Protein AF-A0A5E3XG52-F1 (afdb_monomer)

Mean predicted aligned error: 14.76 Å

Structure (mmCIF, N/CA/C/O backbone):
data_AF-A0A5E3XG52-F1
#
_entry.id   AF-A0A5E3XG52-F1
#
loop_
_atom_site.group_PDB
_atom_site.id
_atom_site.type_symbol
_atom_site.label_atom_id
_atom_site.label_alt_id
_atom_site.label_comp_id
_atom_site.label_asym_id
_atom_site.label_entity_id
_atom_site.label_seq_id
_atom_site.pdbx_PDB_ins_code
_atom_site.Cartn_x
_atom_site.Cartn_y
_atom_site.Cartn_z
_atom_site.occupancy
_atom_site.B_iso_or_equiv
_atom_site.auth_seq_id
_atom_site.auth_comp_id
_atom_site.auth_asym_id
_atom_site.auth_atom_id
_atom_site.pdbx_PDB_model_num
ATOM 1 N N . MET A 1 1 ? 25.676 11.506 -18.317 1.00 39.97 1 MET A N 1
ATOM 2 C CA . MET A 1 1 ? 25.118 11.852 -16.988 1.00 39.97 1 MET A CA 1
ATOM 3 C C . MET A 1 1 ? 24.645 10.593 -16.255 1.00 39.97 1 MET A C 1
ATOM 5 O O . MET A 1 1 ? 23.481 10.502 -15.896 1.00 39.97 1 MET A O 1
ATOM 9 N N . HIS A 1 2 ? 25.522 9.600 -16.064 1.00 39.53 2 HIS A N 1
ATOM 10 C CA . HIS A 1 2 ? 25.150 8.319 -15.437 1.00 39.53 2 HIS A CA 1
ATOM 11 C C . HIS A 1 2 ? 26.213 7.795 -14.447 1.00 39.53 2 HIS A C 1
ATOM 13 O O . HIS A 1 2 ? 26.166 6.628 -14.071 1.00 39.53 2 HIS A O 1
ATOM 19 N N . GLU A 1 3 ? 27.153 8.644 -14.007 1.00 40.66 3 GLU A N 1
ATOM 20 C CA . GLU A 1 3 ? 28.299 8.235 -13.170 1.00 40.66 3 GLU A CA 1
ATOM 21 C C . GLU A 1 3 ? 28.245 8.702 -11.703 1.00 40.66 3 GLU A C 1
ATOM 23 O O . GLU A 1 3 ? 29.021 8.211 -10.887 1.00 40.66 3 GLU A O 1
ATOM 28 N N . ASP A 1 4 ? 27.284 9.538 -11.300 1.00 38.72 4 ASP A N 1
ATOM 29 C CA . ASP A 1 4 ? 27.293 10.116 -9.942 1.00 38.72 4 ASP A CA 1
ATOM 30 C C . ASP A 1 4 ? 26.558 9.294 -8.864 1.00 38.72 4 ASP A C 1
ATOM 32 O O . ASP A 1 4 ? 26.528 9.682 -7.700 1.00 38.72 4 ASP A O 1
ATOM 36 N N . CYS A 1 5 ? 26.025 8.108 -9.185 1.00 41.72 5 CYS A N 1
ATOM 37 C CA . CYS A 1 5 ? 25.335 7.261 -8.195 1.00 41.72 5 CYS A CA 1
ATOM 38 C C . CYS A 1 5 ? 26.260 6.258 -7.465 1.00 41.72 5 CYS A C 1
ATOM 40 O O . CYS A 1 5 ? 25.803 5.472 -6.634 1.00 41.72 5 CYS A O 1
ATOM 42 N N . ALA A 1 6 ? 27.568 6.255 -7.754 1.00 42.59 6 ALA A N 1
ATOM 43 C CA . ALA A 1 6 ? 28.505 5.261 -7.216 1.00 42.59 6 ALA A CA 1
ATOM 44 C C . ALA A 1 6 ? 29.237 5.685 -5.924 1.00 42.59 6 ALA A C 1
ATOM 46 O O . ALA A 1 6 ? 29.922 4.861 -5.317 1.00 42.59 6 ALA A O 1
ATOM 47 N N . ARG A 1 7 ? 29.104 6.936 -5.457 1.00 40.47 7 ARG A N 1
ATOM 48 C CA . ARG A 1 7 ? 29.959 7.491 -4.385 1.00 40.47 7 ARG A CA 1
ATOM 49 C C . ARG A 1 7 ? 29.229 7.760 -3.058 1.00 40.47 7 ARG A C 1
ATOM 51 O O . ARG A 1 7 ? 29.444 8.785 -2.427 1.00 40.47 7 ARG A O 1
ATOM 58 N N . ALA A 1 8 ? 28.407 6.810 -2.608 1.00 42.09 8 ALA A N 1
ATOM 59 C CA . ALA A 1 8 ? 27.857 6.796 -1.242 1.00 42.09 8 ALA A CA 1
ATOM 60 C C . ALA A 1 8 ? 27.787 5.382 -0.622 1.00 42.09 8 ALA A C 1
ATOM 62 O O . ALA A 1 8 ? 26.925 5.093 0.200 1.00 42.09 8 ALA A O 1
ATOM 63 N N . LYS A 1 9 ? 28.708 4.480 -0.992 1.00 41.69 9 LYS A N 1
ATOM 64 C CA . LYS A 1 9 ? 28.915 3.195 -0.297 1.00 41.69 9 LYS A CA 1
ATOM 65 C C . LYS A 1 9 ? 30.022 3.337 0.749 1.00 41.69 9 LYS A C 1
ATOM 67 O O . LYS A 1 9 ? 31.099 2.767 0.608 1.00 41.69 9 LYS A O 1
ATOM 72 N N . ALA A 1 10 ? 29.777 4.137 1.783 1.00 42.03 10 ALA A N 1
ATOM 73 C CA . ALA A 1 10 ? 30.617 4.136 2.975 1.00 42.03 10 ALA A CA 1
ATOM 74 C C . ALA A 1 10 ? 30.095 3.067 3.946 1.00 42.03 10 ALA A C 1
ATOM 76 O O . ALA A 1 10 ? 29.052 3.235 4.566 1.00 42.03 10 ALA A O 1
ATOM 77 N N . ASN A 1 11 ? 30.820 1.947 3.998 1.00 41.09 11 ASN A N 1
ATOM 78 C CA . ASN A 1 11 ? 30.951 1.006 5.113 1.00 41.09 11 ASN A CA 1
ATOM 79 C C . ASN A 1 11 ? 29.802 0.937 6.129 1.00 41.09 11 ASN A C 1
ATOM 81 O O . ASN A 1 11 ? 29.902 1.487 7.223 1.00 41.09 11 ASN A O 1
ATOM 85 N N . VAL A 1 12 ? 28.809 0.092 5.848 1.00 41.28 12 VAL A N 1
ATOM 86 C CA . VAL A 1 12 ? 28.157 -0.663 6.922 1.00 41.28 12 VAL A CA 1
ATOM 87 C C . VAL A 1 12 ? 28.086 -2.135 6.526 1.00 41.28 12 VAL A C 1
ATOM 89 O O . VAL A 1 12 ? 27.171 -2.596 5.849 1.00 41.28 12 VAL A O 1
ATOM 92 N N . HIS A 1 13 ? 29.121 -2.879 6.913 1.00 36.38 13 HIS A N 1
ATOM 93 C CA . HIS A 1 13 ? 29.136 -4.336 6.850 1.00 36.38 13 HIS A CA 1
ATOM 94 C C . HIS A 1 13 ? 28.222 -4.876 7.962 1.00 36.38 13 HIS A C 1
ATOM 96 O O . HIS A 1 13 ? 28.673 -5.144 9.072 1.00 36.38 13 HIS A O 1
ATOM 102 N N . TYR A 1 14 ? 26.928 -5.037 7.683 1.00 38.94 14 TYR A N 1
ATOM 103 C CA . TYR A 1 14 ? 26.057 -5.846 8.537 1.00 38.94 14 TYR A CA 1
ATOM 104 C C . TYR A 1 14 ? 26.284 -7.325 8.210 1.00 38.94 14 TYR A C 1
ATOM 106 O O . TYR A 1 14 ? 25.761 -7.858 7.231 1.00 38.94 14 TYR A O 1
ATOM 114 N N . THR A 1 15 ? 27.079 -8.013 9.027 1.00 38.94 15 THR A N 1
ATOM 115 C CA . THR A 1 15 ? 27.135 -9.479 9.062 1.00 38.94 15 THR A CA 1
ATOM 116 C C . THR A 1 15 ? 25.884 -10.013 9.763 1.00 38.94 15 THR A C 1
ATOM 118 O O . THR A 1 15 ? 25.907 -10.421 10.920 1.00 38.94 15 THR A O 1
ATOM 121 N N . LEU A 1 16 ? 24.751 -10.010 9.057 1.00 40.41 16 LEU A N 1
ATOM 122 C CA . LEU A 1 16 ? 23.519 -10.668 9.502 1.00 40.41 16 LEU A CA 1
ATOM 123 C C . LEU A 1 16 ? 23.641 -12.190 9.327 1.00 40.41 16 LEU A C 1
ATOM 125 O O . LEU A 1 16 ? 23.083 -12.781 8.409 1.00 40.41 16 LEU A O 1
ATOM 129 N N . SER A 1 17 ? 24.370 -12.835 10.238 1.00 39.38 17 SER A N 1
ATOM 130 C CA . SER A 1 17 ? 24.229 -14.267 10.525 1.00 39.38 17 SER A CA 1
ATOM 131 C C . SER A 1 17 ? 23.177 -14.439 11.625 1.00 39.38 17 SER A C 1
ATOM 133 O O . SER A 1 17 ? 23.499 -14.815 12.751 1.00 39.38 17 SER A O 1
ATOM 135 N N . SER A 1 18 ? 21.919 -14.098 11.329 1.00 38.00 18 SER A N 1
ATOM 136 C CA . SER A 1 18 ? 20.801 -14.311 12.255 1.00 38.00 18 SER A CA 1
ATOM 137 C C . SER A 1 18 ? 19.926 -15.473 11.765 1.00 38.00 18 SER A C 1
ATOM 139 O O . SER A 1 18 ? 19.389 -15.396 10.658 1.00 38.00 18 SER A O 1
ATOM 141 N N . PRO A 1 19 ? 19.723 -16.537 12.566 1.00 39.53 19 PRO A N 1
ATOM 142 C CA . PRO A 1 19 ? 18.918 -17.704 12.189 1.00 39.53 19 PRO A CA 1
ATOM 143 C C . PRO A 1 19 ? 17.408 -17.420 12.021 1.00 39.53 19 PRO A C 1
ATOM 145 O O . PRO A 1 19 ? 16.642 -18.335 11.733 1.00 39.53 19 PRO A O 1
ATOM 148 N N . ARG A 1 20 ? 16.954 -16.163 12.155 1.00 40.91 20 ARG A N 1
ATOM 149 C CA . ARG A 1 20 ? 15.542 -15.760 12.002 1.00 40.91 20 ARG A CA 1
ATOM 150 C C . ARG A 1 20 ? 15.100 -15.462 10.561 1.00 40.91 20 ARG A C 1
ATOM 152 O O . ARG A 1 20 ? 13.901 -15.454 10.302 1.00 40.91 20 ARG A O 1
ATOM 159 N N . ALA A 1 21 ? 16.019 -15.314 9.602 1.00 41.44 21 ALA A N 1
ATOM 160 C CA . ALA A 1 21 ? 15.667 -15.118 8.185 1.00 41.44 21 ALA A CA 1
ATOM 161 C C . ALA A 1 21 ? 15.006 -16.356 7.530 1.00 41.44 21 ALA A C 1
ATOM 163 O O . ALA A 1 21 ? 14.412 -16.257 6.459 1.00 41.44 21 ALA A O 1
ATOM 164 N N . ALA A 1 22 ? 15.061 -17.521 8.186 1.00 44.16 22 ALA A N 1
ATOM 165 C CA . ALA A 1 22 ? 14.442 -18.757 7.708 1.00 44.16 22 ALA A CA 1
ATOM 166 C C . ALA A 1 22 ? 12.908 -18.802 7.872 1.00 44.16 22 ALA A C 1
ATOM 168 O O . ALA A 1 22 ? 12.275 -19.724 7.360 1.00 44.16 22 ALA A O 1
ATOM 169 N N . PHE A 1 23 ? 12.291 -17.835 8.564 1.00 43.19 23 PHE A N 1
ATOM 170 C CA . PHE A 1 23 ? 10.835 -17.830 8.755 1.00 43.19 23 PHE A CA 1
ATOM 171 C C . PHE A 1 23 ? 10.055 -17.353 7.518 1.00 43.19 23 PHE A C 1
ATOM 173 O O . PHE A 1 23 ? 8.948 -17.831 7.283 1.00 43.19 23 PHE A O 1
ATOM 180 N N . PHE A 1 24 ? 10.634 -16.490 6.675 1.00 42.66 24 PHE A N 1
ATOM 181 C CA . PHE A 1 24 ? 9.937 -15.944 5.500 1.00 42.66 24 PHE A CA 1
ATOM 182 C C . PHE A 1 24 ? 10.124 -16.758 4.212 1.00 42.66 24 PHE A C 1
ATOM 184 O O . PHE A 1 24 ? 9.318 -16.643 3.291 1.00 42.66 24 PHE A O 1
ATOM 191 N N . THR A 1 25 ? 11.118 -17.649 4.137 1.00 42.69 25 THR A N 1
ATOM 192 C CA . THR A 1 25 ? 11.364 -18.466 2.932 1.00 42.69 25 THR A CA 1
ATOM 193 C C . THR A 1 25 ? 10.412 -19.658 2.777 1.00 42.69 25 THR A C 1
ATOM 195 O O . THR A 1 25 ? 10.509 -20.384 1.789 1.00 42.69 25 THR A O 1
ATOM 198 N N . ARG A 1 26 ? 9.463 -19.870 3.705 1.00 38.03 26 ARG A N 1
ATOM 199 C CA . ARG A 1 26 ? 8.539 -21.023 3.684 1.00 38.03 26 ARG A CA 1
ATOM 200 C C . ARG A 1 26 ? 7.064 -20.696 3.430 1.00 38.03 26 ARG A C 1
ATOM 202 O O . ARG A 1 26 ? 6.228 -21.587 3.554 1.00 38.03 26 ARG A O 1
ATOM 209 N N . LEU A 1 27 ? 6.740 -19.473 3.011 1.00 37.09 27 LEU A N 1
ATOM 210 C CA . LEU A 1 27 ? 5.422 -19.137 2.463 1.00 37.09 27 LEU A CA 1
ATOM 211 C C . LEU A 1 27 ? 5.481 -19.195 0.930 1.00 37.09 27 LEU A C 1
ATOM 213 O O . LEU A 1 27 ? 5.602 -18.184 0.240 1.00 37.09 27 LEU A O 1
ATOM 217 N N . ASN A 1 28 ? 5.413 -20.418 0.396 1.00 35.06 28 ASN A N 1
ATOM 218 C CA . ASN A 1 28 ? 5.139 -20.666 -1.019 1.00 35.06 28 ASN A CA 1
ATOM 219 C C . ASN A 1 28 ? 3.685 -20.279 -1.321 1.00 35.06 28 ASN A C 1
ATOM 221 O O . ASN A 1 28 ? 2.797 -21.128 -1.371 1.00 35.06 28 ASN A O 1
ATOM 225 N N . THR A 1 29 ? 3.434 -18.988 -1.508 1.00 36.47 29 THR A N 1
ATOM 226 C CA . THR A 1 29 ? 2.205 -18.498 -2.125 1.00 36.47 29 THR A CA 1
ATOM 227 C C . THR A 1 29 ? 2.365 -18.548 -3.641 1.00 36.47 29 THR A C 1
ATOM 229 O O . THR A 1 29 ? 3.231 -17.904 -4.232 1.00 36.47 29 THR A O 1
ATOM 232 N N . THR A 1 30 ? 1.535 -19.379 -4.268 1.00 33.88 30 THR A N 1
ATOM 233 C CA . THR A 1 30 ? 1.303 -19.426 -5.716 1.00 33.88 30 THR A CA 1
ATOM 234 C C . THR A 1 30 ? 1.099 -18.016 -6.285 1.00 33.88 30 THR A C 1
ATOM 236 O O . THR A 1 30 ? 0.415 -17.220 -5.635 1.00 33.88 30 THR A O 1
ATOM 239 N N . PRO A 1 31 ? 1.609 -17.693 -7.489 1.00 35.34 31 PRO A N 1
ATOM 240 C CA . PRO A 1 31 ? 1.404 -16.384 -8.101 1.00 35.34 31 PRO A CA 1
ATOM 241 C C . PRO A 1 31 ? -0.093 -16.148 -8.326 1.00 35.34 31 PRO A C 1
ATOM 243 O O . PRO A 1 31 ? -0.735 -16.789 -9.159 1.00 35.34 31 PRO A O 1
ATOM 246 N N . PHE A 1 32 ? -0.665 -15.244 -7.534 1.00 40.94 32 PHE 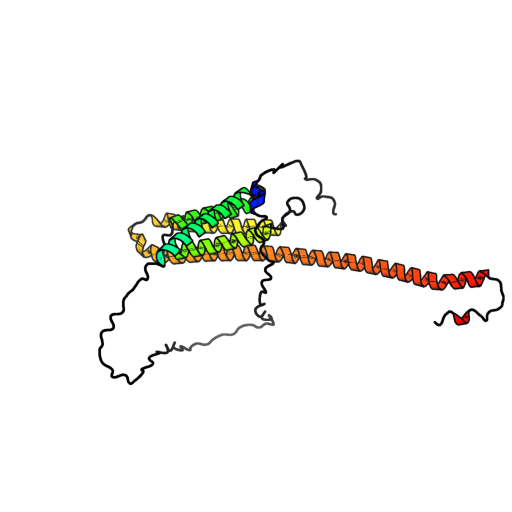A N 1
ATOM 247 C CA . PHE A 1 32 ? -2.082 -14.915 -7.578 1.00 40.94 32 PHE A CA 1
ATOM 248 C C . PHE A 1 32 ? -2.312 -13.863 -8.670 1.00 40.94 32 PHE A C 1
ATOM 250 O O . PHE A 1 32 ? -2.265 -12.659 -8.428 1.00 40.94 32 PHE A O 1
ATOM 257 N N . LEU A 1 33 ? -2.572 -14.317 -9.898 1.00 36.25 33 LEU A N 1
ATOM 258 C CA . LEU A 1 33 ? -3.139 -13.479 -10.955 1.00 36.25 33 LEU A CA 1
ATOM 259 C C . LEU A 1 33 ? -4.595 -13.147 -10.591 1.00 36.25 33 LEU A C 1
ATOM 261 O O . LEU A 1 33 ? -5.534 -13.797 -11.053 1.00 36.25 33 LEU A O 1
ATOM 265 N N . ARG A 1 34 ? -4.810 -12.129 -9.750 1.00 38.34 34 ARG A N 1
ATOM 266 C CA . ARG A 1 34 ? -6.137 -11.515 -9.617 1.00 38.34 34 ARG A CA 1
ATOM 267 C C . ARG A 1 34 ? -6.436 -10.788 -10.928 1.00 38.34 34 ARG A C 1
ATOM 269 O O . ARG A 1 34 ? -5.980 -9.668 -11.139 1.00 38.34 34 ARG A O 1
ATOM 276 N N . ARG A 1 35 ? -7.220 -11.424 -11.806 1.00 34.00 35 ARG A N 1
ATOM 277 C CA . ARG A 1 35 ? -7.978 -10.714 -12.845 1.00 34.00 35 ARG A CA 1
ATOM 278 C C . ARG A 1 35 ? -8.812 -9.644 -12.136 1.00 34.00 35 ARG A C 1
ATOM 280 O O . ARG A 1 35 ? -9.790 -9.969 -11.471 1.00 34.00 35 ARG A O 1
ATOM 287 N N . ARG A 1 36 ? -8.402 -8.377 -12.227 1.00 43.12 36 ARG A N 1
ATOM 288 C CA . ARG A 1 36 ? -9.346 -7.269 -12.079 1.00 43.12 36 ARG A CA 1
ATOM 289 C C . ARG A 1 36 ? -10.194 -7.288 -13.343 1.00 43.12 36 ARG A C 1
ATOM 291 O O . ARG A 1 36 ? -9.647 -7.112 -14.427 1.00 43.12 36 ARG A O 1
ATOM 298 N N . ASP A 1 37 ? -11.494 -7.517 -13.202 1.00 33.19 37 ASP A N 1
ATOM 299 C CA . ASP A 1 37 ? -12.448 -7.130 -14.235 1.00 33.19 37 ASP A CA 1
ATOM 300 C C . ASP A 1 37 ? -12.372 -5.601 -14.352 1.00 33.19 37 ASP A C 1
ATOM 302 O O . ASP A 1 37 ? -12.642 -4.904 -13.366 1.00 33.19 37 ASP A O 1
ATOM 306 N N . PRO A 1 38 ? -11.941 -5.044 -15.496 1.00 42.56 38 PRO A N 1
ATOM 307 C CA . PRO A 1 38 ? -12.022 -3.613 -15.701 1.00 42.56 38 PRO A CA 1
ATOM 308 C C . PRO A 1 38 ? -13.507 -3.252 -15.760 1.00 42.56 38 PRO A C 1
ATOM 310 O O . PRO A 1 38 ? -14.207 -3.575 -16.720 1.00 42.56 38 PRO A O 1
ATOM 313 N N . GLY A 1 39 ? -14.002 -2.604 -14.706 1.00 41.19 39 GLY A N 1
ATOM 314 C CA . GLY A 1 39 ? -15.291 -1.925 -14.755 1.00 41.19 39 GLY A CA 1
ATOM 315 C C . GLY A 1 39 ? -15.320 -0.945 -15.938 1.00 41.19 39 GLY A C 1
ATOM 316 O O . GLY A 1 39 ? -14.267 -0.439 -16.340 1.00 41.19 39 GLY A O 1
ATOM 317 N N . PRO A 1 40 ? -16.497 -0.695 -16.530 1.00 42.78 40 PRO A N 1
ATOM 318 C CA . PRO A 1 40 ? -16.607 0.073 -17.760 1.00 42.78 40 PRO A CA 1
ATOM 319 C C . PRO A 1 40 ? -16.091 1.498 -17.542 1.00 42.78 40 PRO A C 1
ATOM 321 O O . PRO A 1 40 ? -16.677 2.287 -16.802 1.00 42.78 40 PRO A O 1
ATOM 324 N N . PHE A 1 41 ? -14.983 1.822 -18.207 1.00 36.31 41 PHE A N 1
ATOM 325 C CA . PHE A 1 41 ? -14.525 3.191 -18.385 1.00 36.31 41 PHE A CA 1
ATOM 326 C C . PHE A 1 41 ? -15.543 3.924 -19.260 1.00 36.31 41 PHE A C 1
ATOM 328 O O . PHE A 1 41 ? -15.575 3.765 -20.480 1.00 36.31 41 PHE A O 1
ATOM 335 N N . SER A 1 42 ? -16.390 4.726 -18.623 1.00 41.69 42 SER A N 1
ATOM 336 C CA . SER A 1 42 ? -17.226 5.709 -19.298 1.00 41.69 42 SER A CA 1
ATOM 337 C C . SER A 1 42 ? -16.324 6.741 -19.969 1.00 41.69 42 SER A C 1
ATOM 339 O O . SER A 1 42 ? -15.618 7.506 -19.312 1.00 41.69 42 SER A O 1
ATOM 341 N N . SER A 1 43 ? -16.347 6.749 -21.295 1.00 41.84 43 SER A N 1
ATOM 342 C CA . SER A 1 43 ? -15.725 7.756 -22.143 1.00 41.84 43 SER A CA 1
ATOM 343 C C . SER A 1 43 ? -16.266 9.153 -21.818 1.00 41.84 43 SER A C 1
ATOM 345 O O . SER A 1 43 ? -17.435 9.446 -22.072 1.00 41.84 43 SER A O 1
ATOM 347 N N . LEU A 1 44 ? -15.404 10.023 -21.294 1.00 43.34 44 LEU A N 1
ATOM 348 C CA . LEU A 1 44 ? -15.631 11.463 -21.199 1.00 43.34 44 LEU A CA 1
ATOM 349 C C . LEU A 1 44 ? -15.592 12.075 -22.607 1.00 43.34 44 LEU A C 1
ATOM 351 O O . LEU A 1 44 ? -14.533 12.187 -23.223 1.00 43.34 44 LEU A O 1
ATOM 355 N N . ARG A 1 45 ? -16.763 12.476 -23.108 1.00 39.94 45 ARG A N 1
ATOM 356 C CA . ARG A 1 45 ? -16.931 13.337 -24.282 1.00 39.94 45 ARG A CA 1
ATOM 357 C C . ARG A 1 45 ? -17.931 14.448 -23.939 1.00 39.94 45 ARG A C 1
ATOM 359 O O . ARG A 1 45 ? -19.100 14.156 -23.731 1.00 39.94 45 ARG A O 1
ATOM 366 N N . GLY A 1 46 ? -17.444 15.689 -23.963 1.00 38.72 46 GLY A N 1
ATOM 367 C CA . GLY A 1 46 ? -18.129 16.853 -24.541 1.00 38.72 46 GLY A CA 1
ATOM 368 C C . GLY A 1 46 ? -19.219 17.574 -23.738 1.00 38.72 46 GLY A C 1
ATOM 369 O O . GLY A 1 46 ? -20.365 17.148 -23.727 1.00 38.72 46 GLY A O 1
ATOM 370 N N . ASP A 1 47 ? -18.836 18.730 -23.189 1.00 45.09 47 ASP A N 1
ATOM 371 C CA . ASP A 1 47 ? -19.479 20.056 -23.277 1.00 45.09 47 ASP A CA 1
ATOM 372 C C . ASP A 1 47 ? -21.010 20.173 -23.443 1.00 45.09 47 ASP A C 1
ATOM 374 O O . ASP A 1 47 ? -21.554 19.873 -24.506 1.00 45.09 47 ASP A O 1
ATOM 378 N N . ARG A 1 48 ? -21.674 20.843 -22.484 1.00 38.56 48 ARG A N 1
ATOM 379 C CA . ARG A 1 48 ? -22.239 22.211 -22.623 1.00 38.56 48 ARG A CA 1
ATOM 380 C C . ARG A 1 48 ? -23.032 22.646 -21.375 1.00 38.56 48 ARG A C 1
ATOM 382 O O . ARG A 1 48 ? -23.511 21.837 -20.594 1.00 38.56 48 ARG A O 1
ATOM 389 N N . HIS A 1 49 ? -23.088 23.968 -21.241 1.00 37.34 49 HIS A N 1
ATOM 390 C CA . HIS A 1 49 ? -23.573 24.840 -20.165 1.00 37.34 49 HIS A CA 1
ATOM 391 C C . HIS A 1 49 ? -25.059 24.679 -19.724 1.00 37.34 49 HIS A C 1
ATOM 393 O O . HIS A 1 49 ? -25.822 23.971 -20.379 1.00 37.34 49 HIS A O 1
ATOM 399 N N . PRO A 1 50 ? -25.464 25.357 -18.620 1.00 61.22 50 PRO A N 1
ATOM 400 C CA . PRO A 1 50 ? -26.638 25.077 -17.795 1.00 61.22 50 PRO A CA 1
ATOM 401 C C . PRO A 1 50 ? -27.846 25.944 -18.155 1.00 61.22 50 PRO A C 1
ATOM 403 O O . PRO A 1 50 ? -27.664 27.094 -18.539 1.00 61.22 50 PRO A O 1
ATOM 406 N N . LEU A 1 51 ? -29.057 25.441 -17.901 1.00 41.91 51 LEU A N 1
ATOM 407 C CA . LEU A 1 51 ? -30.227 26.265 -17.604 1.00 41.91 51 LEU A CA 1
ATOM 408 C C . LEU A 1 51 ? -31.209 25.519 -16.683 1.00 41.91 51 LEU A C 1
ATOM 410 O O . LEU A 1 51 ? -31.452 24.323 -16.805 1.00 41.91 51 LEU A O 1
ATOM 414 N N . GLU A 1 52 ? -31.680 26.326 -15.746 1.00 37.88 52 GLU A N 1
ATOM 415 C CA . GLU A 1 52 ? -32.746 26.274 -14.752 1.00 37.88 52 GLU A CA 1
ATOM 416 C C . GLU A 1 52 ? -33.899 25.254 -14.840 1.00 37.88 52 GLU A C 1
ATOM 418 O O . GLU A 1 52 ? -34.449 24.955 -15.893 1.00 37.88 52 GLU A O 1
ATOM 423 N N . ALA A 1 53 ? -34.344 24.919 -13.619 1.00 39.00 53 ALA A N 1
ATOM 424 C CA . ALA A 1 53 ? -35.720 24.699 -13.166 1.00 39.00 53 ALA A CA 1
ATOM 425 C C . ALA A 1 53 ? -36.494 23.470 -13.679 1.00 39.00 53 ALA A C 1
ATOM 427 O O . ALA A 1 53 ? -36.899 23.384 -14.829 1.00 39.00 53 ALA A O 1
ATOM 428 N N . SER A 1 54 ? -36.885 22.594 -12.748 1.00 40.12 54 SER A N 1
ATOM 429 C CA . SER A 1 54 ? -38.289 22.542 -12.317 1.00 40.12 54 SER A CA 1
ATOM 430 C C . SER A 1 54 ? -38.503 21.532 -11.187 1.00 40.12 54 SER A C 1
ATOM 432 O O . SER A 1 54 ? -37.924 20.449 -11.133 1.00 40.12 54 SER A O 1
ATOM 434 N N . GLU A 1 55 ? -39.367 21.969 -10.286 1.00 40.09 55 GLU A N 1
ATOM 435 C CA . GLU A 1 55 ? -40.053 21.283 -9.209 1.00 40.09 55 GLU A CA 1
ATOM 436 C C . GLU A 1 55 ? -40.637 19.893 -9.531 1.00 40.09 55 GLU A C 1
ATOM 438 O O . GLU A 1 55 ? -41.108 19.619 -10.630 1.00 40.09 55 GLU A O 1
ATOM 443 N N . ARG A 1 56 ? -40.796 19.133 -8.434 1.00 38.34 56 ARG A N 1
ATOM 444 C CA . ARG A 1 56 ? -41.787 18.067 -8.191 1.00 38.34 56 ARG A CA 1
ATOM 445 C C . ARG A 1 56 ? -41.604 16.774 -8.986 1.00 38.34 56 ARG A C 1
ATOM 447 O O . ARG A 1 56 ? -41.898 16.696 -10.167 1.00 38.34 56 ARG A O 1
ATOM 454 N N . LEU A 1 57 ? -41.341 15.698 -8.245 1.00 43.53 57 LEU A N 1
ATOM 455 C CA . LEU A 1 57 ? -42.312 14.607 -8.114 1.00 43.53 57 LEU A CA 1
ATOM 456 C C . LEU A 1 57 ? -41.904 13.668 -6.978 1.00 43.53 57 LEU A C 1
ATOM 458 O O . LEU A 1 57 ? -40.945 12.903 -7.041 1.00 43.53 57 LEU A O 1
ATOM 462 N N . SER A 1 58 ? -42.694 13.754 -5.919 1.00 48.56 58 SER A N 1
ATOM 463 C CA . SER A 1 58 ? -42.833 12.778 -4.856 1.00 48.56 58 SER A CA 1
ATOM 464 C C . SER A 1 58 ? -43.321 11.465 -5.473 1.00 48.56 58 SER A C 1
ATOM 466 O O . SER A 1 58 ? -44.468 11.379 -5.909 1.00 48.56 58 SER A O 1
ATOM 468 N N . HIS A 1 59 ? -42.484 10.428 -5.479 1.00 41.78 59 HIS A N 1
ATOM 469 C CA . HIS A 1 59 ? -42.944 9.068 -5.742 1.00 41.78 59 HIS A CA 1
ATOM 470 C C . HIS A 1 59 ? -42.591 8.140 -4.589 1.00 41.78 59 HIS A C 1
ATOM 472 O O . HIS A 1 59 ? -41.439 7.974 -4.194 1.00 41.78 59 HIS A O 1
ATOM 478 N N . GLY A 1 60 ? -43.665 7.601 -4.014 1.00 37.25 60 GLY A N 1
ATOM 479 C CA . GLY A 1 60 ? -43.678 6.808 -2.807 1.00 37.25 60 GLY A CA 1
ATOM 480 C C . GLY A 1 60 ? -42.958 5.477 -2.959 1.00 37.25 60 GLY A C 1
ATOM 481 O O . GLY A 1 60 ? -43.109 4.746 -3.937 1.00 37.25 60 GLY A O 1
ATOM 482 N N . PHE A 1 61 ? -42.217 5.145 -1.910 1.00 35.50 61 PHE A N 1
ATOM 483 C CA . PHE A 1 61 ? -41.693 3.814 -1.677 1.00 35.50 61 PHE A CA 1
ATOM 484 C C . PHE A 1 61 ? -42.849 2.885 -1.279 1.00 35.50 61 PHE A C 1
ATOM 486 O O . PHE A 1 61 ? -43.296 2.860 -0.133 1.00 35.50 61 PHE A O 1
ATOM 493 N N . HIS A 1 62 ? -43.348 2.113 -2.244 1.00 37.84 62 HIS A N 1
ATOM 494 C CA . HIS A 1 62 ? -44.256 1.001 -1.985 1.00 37.84 62 HIS A CA 1
ATOM 495 C C . HIS A 1 62 ? -43.464 -0.169 -1.385 1.00 37.84 62 HIS A C 1
ATOM 497 O O . HIS A 1 62 ? -42.790 -0.923 -2.092 1.00 37.84 62 HIS A O 1
ATOM 503 N N . ALA A 1 63 ? -43.566 -0.344 -0.068 1.00 39.66 63 ALA A N 1
ATOM 504 C CA . ALA A 1 63 ? -43.167 -1.574 0.599 1.00 39.66 63 ALA A CA 1
ATOM 505 C C . ALA A 1 63 ? -44.093 -2.710 0.133 1.00 39.66 63 ALA A C 1
ATOM 507 O O . ALA A 1 63 ? -45.284 -2.746 0.449 1.00 39.66 63 ALA A O 1
ATOM 508 N N . ARG A 1 64 ? -43.552 -3.635 -0.665 1.00 43.75 64 ARG A N 1
ATOM 509 C CA . ARG A 1 64 ? -44.243 -4.870 -1.041 1.00 43.75 64 ARG A CA 1
ATOM 510 C C . ARG A 1 64 ? -44.312 -5.791 0.177 1.00 43.75 64 ARG A C 1
ATOM 512 O O . ARG A 1 64 ? -43.350 -6.478 0.504 1.00 43.75 64 ARG A O 1
ATOM 519 N N . ASN A 1 65 ? -45.478 -5.799 0.820 1.00 39.59 65 ASN A N 1
ATOM 520 C CA . ASN A 1 65 ? -45.901 -6.803 1.789 1.00 39.59 65 ASN A CA 1
ATOM 521 C C . ASN A 1 65 ? -45.924 -8.191 1.134 1.00 39.59 65 ASN A C 1
ATOM 523 O O . ASN A 1 65 ? -46.829 -8.511 0.365 1.00 39.59 65 ASN A O 1
ATOM 527 N N . TRP A 1 66 ? -44.961 -9.040 1.484 1.00 44.94 66 TRP A N 1
ATOM 528 C CA . TRP A 1 66 ? -45.056 -10.481 1.271 1.00 44.94 66 TRP A CA 1
ATOM 529 C C . TRP A 1 66 ? -45.883 -11.088 2.406 1.00 44.94 66 TRP A C 1
ATOM 531 O O . TRP A 1 66 ? -45.357 -11.477 3.442 1.00 44.94 66 TRP A O 1
ATOM 541 N N . THR A 1 67 ? -47.201 -11.158 2.214 1.00 43.91 67 THR A N 1
ATOM 542 C CA . THR A 1 67 ? -48.083 -12.010 3.026 1.00 43.91 67 THR A CA 1
ATOM 543 C C . THR A 1 67 ? -48.716 -13.062 2.121 1.00 43.91 67 THR A C 1
ATOM 545 O O . THR A 1 67 ? -49.880 -12.992 1.738 1.00 43.91 67 THR A O 1
ATOM 548 N N . GLY A 1 68 ? -47.902 -14.049 1.741 1.00 43.12 68 GLY A N 1
ATOM 549 C CA . GLY A 1 68 ? -48.373 -15.279 1.111 1.00 43.12 68 GLY A CA 1
ATOM 550 C C . GLY A 1 68 ? -49.186 -16.088 2.118 1.00 43.12 68 GLY A C 1
ATOM 551 O O . GLY A 1 68 ? -48.643 -16.861 2.901 1.00 43.12 68 GLY A O 1
ATOM 552 N N . ARG A 1 69 ? -50.498 -15.857 2.123 1.00 43.84 69 ARG A N 1
ATOM 553 C CA . ARG A 1 69 ? -51.497 -16.602 2.887 1.00 43.84 69 ARG A CA 1
ATOM 554 C C . ARG A 1 69 ? -51.722 -17.943 2.177 1.00 43.84 69 ARG A C 1
ATOM 556 O O . ARG A 1 69 ? -52.399 -17.974 1.159 1.00 43.84 69 ARG A O 1
ATOM 563 N N . ILE A 1 70 ? -51.145 -19.033 2.689 1.00 51.47 70 ILE A N 1
ATOM 564 C CA . ILE A 1 70 ? -51.466 -20.403 2.251 1.00 51.47 70 ILE A CA 1
ATOM 565 C C . ILE A 1 70 ? -52.783 -20.812 2.933 1.00 51.47 70 ILE A C 1
ATOM 567 O O . ILE A 1 70 ? -52.814 -20.883 4.165 1.00 51.47 70 ILE A O 1
ATOM 571 N N . PRO A 1 71 ? -53.880 -21.070 2.199 1.00 55.69 71 PRO A N 1
ATOM 572 C CA . PRO A 1 71 ? -55.106 -21.577 2.789 1.00 55.69 71 PRO A CA 1
ATOM 573 C C . PRO A 1 71 ? -55.130 -23.109 2.724 1.00 55.69 71 PRO A C 1
ATOM 575 O O . PRO A 1 71 ? -55.008 -23.693 1.653 1.00 55.69 71 PRO A O 1
ATOM 578 N N . GLY A 1 72 ? -55.358 -23.755 3.871 1.00 56.81 72 GLY A N 1
ATOM 579 C CA . GLY A 1 72 ? -55.868 -25.130 3.899 1.00 56.81 72 GLY A CA 1
ATOM 580 C C . GLY A 1 72 ? -54.986 -26.175 4.576 1.00 56.81 72 GLY A C 1
ATOM 581 O O . GLY A 1 72 ? -54.645 -27.171 3.957 1.00 56.81 72 GLY A O 1
ATOM 582 N N . PHE A 1 73 ? -54.703 -26.020 5.871 1.00 45.12 73 PHE A N 1
ATOM 583 C CA . PHE A 1 73 ? -54.312 -27.157 6.712 1.00 45.12 73 PHE A CA 1
ATOM 584 C C . PHE A 1 73 ? -55.100 -27.122 8.028 1.00 45.12 73 PHE A C 1
ATOM 586 O O . PHE A 1 73 ? -54.707 -26.497 9.008 1.00 45.12 73 PHE A O 1
ATOM 593 N N . LYS A 1 74 ? -56.269 -27.775 8.036 1.00 61.94 74 LYS A N 1
ATOM 594 C CA . LYS A 1 74 ? -56.994 -28.127 9.265 1.00 61.94 74 LYS A CA 1
ATOM 595 C C . LYS A 1 74 ? -56.456 -29.477 9.743 1.00 61.94 74 LYS A C 1
ATOM 597 O O . LYS A 1 74 ? -56.992 -30.521 9.392 1.00 61.94 74 LYS A O 1
ATOM 602 N N . GLY A 1 75 ? -55.365 -29.443 10.505 1.00 45.75 75 GLY A N 1
ATOM 603 C CA . GLY A 1 75 ? -54.730 -30.612 11.111 1.00 45.75 75 GLY A CA 1
ATOM 604 C C . GLY A 1 75 ? -54.378 -30.331 12.571 1.00 45.75 75 GLY A C 1
ATOM 605 O O . GLY A 1 75 ? -53.849 -29.276 12.887 1.00 45.75 75 GLY A O 1
ATOM 606 N N . ARG A 1 76 ? -54.750 -31.271 13.437 1.00 44.00 76 ARG A N 1
ATOM 607 C CA . ARG A 1 76 ? -54.805 -31.260 14.911 1.00 44.00 76 ARG A CA 1
ATOM 608 C C . ARG A 1 76 ? -53.593 -30.656 15.660 1.00 44.00 76 ARG A C 1
ATOM 610 O O . ARG A 1 76 ? -52.465 -30.763 15.183 1.00 44.00 76 ARG A O 1
ATOM 617 N N . PRO A 1 77 ? -53.800 -30.132 16.888 1.00 57.06 77 PRO A N 1
ATOM 618 C CA . PRO A 1 77 ? -52.738 -29.607 17.738 1.00 57.06 77 PRO A CA 1
ATOM 619 C C . PRO A 1 77 ? -52.008 -30.758 18.439 1.00 57.06 77 PRO A C 1
ATOM 621 O O . PRO A 1 77 ? -52.348 -31.135 19.555 1.00 57.06 77 PRO A O 1
ATOM 624 N N . ASN A 1 78 ? -50.995 -31.321 17.784 1.00 44.25 78 ASN A N 1
ATOM 625 C CA . ASN A 1 78 ? -50.003 -32.127 18.483 1.00 44.25 78 ASN A CA 1
ATOM 626 C C . ASN A 1 78 ? -48.828 -31.225 18.851 1.00 44.25 78 ASN A C 1
ATOM 628 O O . ASN A 1 78 ? -48.145 -30.664 17.998 1.00 44.25 78 ASN A O 1
ATOM 632 N N . THR A 1 79 ? -48.644 -31.092 20.155 1.00 55.19 79 THR A N 1
ATOM 633 C CA . THR A 1 79 ? -47.529 -30.497 20.883 1.00 55.19 79 THR A CA 1
ATOM 634 C C . THR A 1 79 ? -46.202 -31.085 20.395 1.00 55.19 79 THR A C 1
ATOM 636 O O . THR A 1 79 ? -45.641 -32.006 20.987 1.00 55.19 79 THR A O 1
ATOM 639 N N . VAL A 1 80 ? -45.667 -30.548 19.298 1.00 47.31 80 VAL A N 1
ATOM 640 C CA . VAL A 1 80 ? -44.276 -30.781 18.913 1.00 47.31 80 VAL A CA 1
ATOM 641 C C . VAL A 1 80 ? -43.428 -29.945 19.859 1.00 47.31 80 VAL A C 1
ATOM 643 O O . VAL A 1 80 ? -43.191 -28.756 19.662 1.00 47.31 80 VAL A O 1
ATOM 646 N N . ARG A 1 81 ? -43.021 -30.586 20.953 1.00 49.03 81 ARG A N 1
ATOM 647 C CA . ARG A 1 81 ? -41.962 -30.132 21.846 1.00 49.03 81 ARG A CA 1
ATOM 648 C C . ARG A 1 81 ? -40.685 -30.061 21.007 1.00 49.03 81 ARG A C 1
ATOM 650 O O . ARG A 1 81 ? -39.954 -31.041 20.907 1.00 49.03 81 ARG A O 1
ATOM 657 N N . CYS A 1 82 ? -40.451 -28.926 20.348 1.00 53.84 82 CYS A N 1
ATOM 658 C CA . CYS A 1 82 ? -39.183 -28.641 19.694 1.00 53.84 82 CYS A CA 1
ATOM 659 C C . CYS A 1 82 ? -38.109 -28.701 20.776 1.00 53.84 82 CYS A C 1
ATOM 661 O O . CYS A 1 82 ? -38.022 -27.831 21.642 1.00 53.84 82 CYS A O 1
ATOM 663 N N . ILE A 1 83 ? -37.338 -29.784 20.759 1.00 51.88 83 ILE A N 1
ATOM 664 C CA . ILE A 1 83 ? -36.146 -29.943 21.572 1.00 51.88 83 ILE A CA 1
ATOM 665 C C . ILE A 1 83 ? -35.210 -28.816 21.140 1.00 51.88 83 ILE A C 1
ATOM 667 O O . ILE A 1 83 ? -34.576 -28.883 20.089 1.00 51.88 83 ILE A O 1
ATOM 671 N N . ALA A 1 84 ? -35.170 -27.754 21.945 1.00 56.56 84 ALA A N 1
ATOM 672 C CA . ALA A 1 84 ? -34.175 -26.694 21.906 1.00 56.56 84 ALA A CA 1
ATOM 673 C C . ALA A 1 84 ? -32.816 -27.292 22.311 1.00 56.56 84 ALA A C 1
ATOM 675 O O . ALA A 1 84 ? -32.295 -27.079 23.402 1.00 56.56 84 ALA A O 1
ATOM 676 N N . GLY A 1 85 ? -32.285 -28.154 21.449 1.00 54.66 85 GLY A N 1
ATOM 677 C CA . GLY A 1 85 ? -31.043 -28.871 21.646 1.00 54.66 85 GLY A CA 1
ATOM 678 C C . GLY A 1 85 ? -29.880 -28.103 21.036 1.00 54.66 85 GLY A C 1
ATOM 679 O O . GLY A 1 85 ? -29.723 -28.074 19.823 1.00 54.66 85 GLY A O 1
ATOM 680 N N . LYS A 1 86 ? -29.029 -27.559 21.910 1.00 58.75 86 LYS A N 1
ATOM 681 C CA . LYS A 1 86 ? -27.584 -27.353 21.695 1.00 58.75 86 LYS A CA 1
ATOM 682 C C . LYS A 1 86 ? -27.170 -26.410 20.547 1.00 58.75 86 LYS A C 1
ATOM 684 O O . LYS A 1 86 ? -26.568 -26.824 19.564 1.00 58.75 86 LYS A O 1
ATOM 689 N N . ALA A 1 87 ? -27.323 -25.102 20.769 1.00 56.69 87 ALA A N 1
ATOM 690 C CA . ALA A 1 87 ? -26.549 -24.063 20.067 1.00 56.69 87 ALA A CA 1
ATOM 691 C C . ALA A 1 87 ? -25.297 -23.584 20.847 1.00 56.69 87 ALA A C 1
ATOM 693 O O . ALA A 1 87 ? -24.573 -22.713 20.375 1.00 56.69 87 ALA A O 1
ATOM 694 N N . HIS A 1 88 ? -25.015 -24.150 22.029 1.00 55.69 88 HIS A N 1
ATOM 695 C CA . HIS A 1 88 ? -23.924 -23.703 22.915 1.00 55.69 88 HIS A CA 1
ATOM 696 C C . HIS A 1 88 ? -22.505 -24.085 22.453 1.00 55.69 88 HIS A C 1
ATOM 698 O O . HIS A 1 88 ? -21.542 -23.533 22.965 1.00 55.69 88 HIS A O 1
ATOM 704 N N . GLY A 1 89 ? -22.351 -24.981 21.470 1.00 57.38 89 GLY A N 1
ATOM 705 C CA . GLY A 1 89 ? -21.024 -25.378 20.978 1.00 57.38 89 GLY A CA 1
ATOM 706 C C . GLY A 1 89 ? -20.331 -24.341 20.084 1.00 57.38 89 GLY A C 1
ATOM 707 O O . GLY A 1 89 ? -19.118 -24.359 19.976 1.00 57.38 89 GLY A O 1
ATOM 708 N N . ARG A 1 90 ? -21.065 -23.409 19.454 1.00 63.97 90 ARG A N 1
ATOM 709 C CA . ARG A 1 90 ? -20.486 -22.511 18.427 1.00 63.97 90 ARG A CA 1
ATOM 710 C C . ARG A 1 90 ? -19.867 -21.220 18.970 1.00 63.97 90 ARG A C 1
ATOM 712 O O . ARG A 1 90 ? -19.299 -20.452 18.197 1.00 63.97 90 ARG A O 1
ATOM 719 N N . THR A 1 91 ? -20.049 -20.909 20.250 1.00 69.56 91 THR A N 1
ATOM 720 C CA . THR A 1 91 ? -19.578 -19.641 20.832 1.00 69.56 91 THR A CA 1
ATOM 721 C C . THR A 1 91 ? -18.153 -19.737 21.363 1.00 69.56 91 THR A C 1
ATOM 723 O O . THR A 1 91 ? -17.417 -18.758 21.259 1.00 69.56 91 THR A O 1
ATOM 726 N N . ILE A 1 92 ? -17.745 -20.908 21.862 1.00 74.06 92 ILE A N 1
ATOM 727 C CA . ILE A 1 92 ? -16.400 -21.139 22.408 1.00 74.06 92 ILE A CA 1
ATOM 728 C C . ILE A 1 92 ? -15.353 -21.088 21.285 1.00 74.06 92 ILE A C 1
ATOM 730 O O . ILE A 1 92 ? -14.368 -20.361 21.404 1.00 74.06 92 ILE A O 1
ATOM 734 N N . ASP A 1 93 ? -15.628 -21.731 20.148 1.00 81.19 93 ASP A N 1
ATOM 735 C CA . ASP A 1 93 ? -14.709 -21.759 19.000 1.00 81.19 93 ASP A CA 1
ATOM 736 C C . ASP A 1 93 ? -14.412 -20.357 18.446 1.00 81.19 93 ASP A C 1
ATOM 738 O O . ASP A 1 93 ? -13.287 -20.056 18.050 1.00 81.19 93 ASP A O 1
ATOM 742 N N . LYS A 1 94 ? -15.403 -19.454 18.469 1.00 80.75 94 LYS A N 1
ATOM 743 C CA . LYS A 1 94 ? -15.238 -18.075 17.980 1.00 80.75 94 LYS A CA 1
ATOM 744 C C . LYS A 1 94 ? -14.346 -17.228 18.880 1.00 80.75 94 LYS A C 1
ATOM 746 O O . LYS A 1 94 ? -13.571 -16.423 18.373 1.00 80.75 94 LYS A O 1
ATOM 751 N N . ALA A 1 95 ? -14.470 -17.386 20.197 1.00 80.94 95 ALA A N 1
ATOM 752 C CA . ALA A 1 95 ? -13.637 -16.650 21.142 1.00 80.94 95 ALA A CA 1
ATOM 753 C C . ALA A 1 95 ? -12.168 -17.081 21.025 1.00 80.94 95 ALA A C 1
ATOM 755 O O . ALA A 1 95 ? -11.285 -16.228 20.986 1.00 80.94 95 ALA A O 1
ATOM 756 N N . ILE A 1 96 ? -11.921 -18.389 20.885 1.00 86.06 96 ILE A N 1
ATOM 757 C CA . ILE A 1 96 ? -10.574 -18.942 20.691 1.00 86.06 96 ILE A CA 1
ATOM 758 C C . ILE A 1 96 ? -9.976 -18.453 19.365 1.00 86.06 96 ILE A C 1
ATOM 760 O O . ILE A 1 96 ? -8.855 -17.945 19.354 1.00 86.06 96 ILE A O 1
ATOM 764 N N . ALA A 1 97 ? -10.731 -18.533 18.263 1.00 85.19 97 ALA A N 1
ATOM 765 C CA . ALA A 1 97 ? -10.267 -18.078 16.952 1.00 85.19 97 ALA A CA 1
ATOM 766 C C . ALA A 1 97 ? -9.881 -16.586 16.941 1.00 85.19 97 ALA A C 1
ATOM 768 O O . ALA A 1 97 ? -8.872 -16.211 16.344 1.00 85.19 97 ALA A O 1
ATOM 769 N N . HIS A 1 98 ? -10.643 -15.739 17.640 1.00 83.50 98 HIS A N 1
ATOM 770 C CA . HIS A 1 98 ? -10.341 -14.311 17.762 1.00 83.50 98 HIS A CA 1
ATOM 771 C C . HIS A 1 98 ? -9.021 -14.065 18.500 1.00 83.50 98 HIS A C 1
ATOM 773 O O . HIS A 1 98 ? -8.204 -13.271 18.042 1.00 83.50 98 HIS A O 1
ATOM 779 N N . THR A 1 99 ? -8.796 -14.735 19.634 1.00 88.50 99 THR A N 1
ATOM 780 C CA . THR A 1 99 ? -7.544 -14.583 20.390 1.00 88.50 99 THR A CA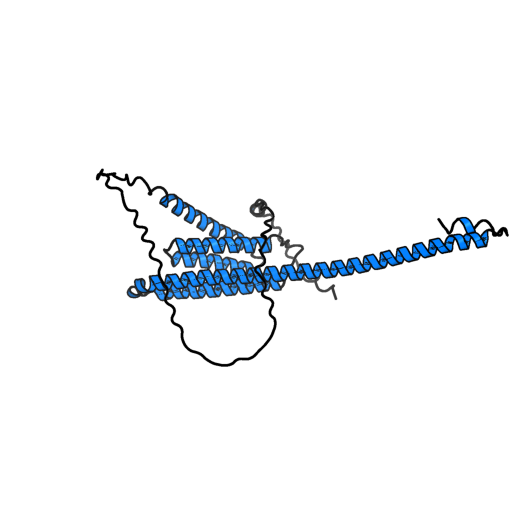 1
ATOM 781 C C . THR A 1 99 ? -6.343 -15.012 19.551 1.00 88.50 99 THR A C 1
ATOM 783 O O . THR A 1 99 ? -5.356 -14.292 19.506 1.00 88.50 99 THR A O 1
ATOM 786 N N . ILE A 1 100 ? -6.450 -16.121 18.813 1.00 90.50 100 ILE A N 1
ATOM 787 C CA . ILE A 1 100 ? -5.370 -16.586 17.928 1.00 90.50 100 ILE A CA 1
ATOM 788 C C . ILE A 1 100 ? -5.093 -15.572 16.811 1.00 90.50 100 ILE A C 1
ATOM 790 O O . ILE A 1 100 ? -3.938 -15.236 16.572 1.00 90.50 100 ILE A O 1
ATOM 794 N N . THR A 1 101 ? -6.141 -15.058 16.155 1.00 90.19 101 THR A N 1
ATOM 795 C CA . THR A 1 101 ? -5.999 -14.066 15.071 1.00 90.19 101 THR A CA 1
ATOM 796 C C . THR A 1 101 ? -5.319 -12.795 15.577 1.00 90.19 101 THR A C 1
ATOM 798 O O . THR A 1 101 ? -4.427 -12.265 14.925 1.00 90.19 101 THR A O 1
ATOM 801 N N . ARG A 1 102 ? -5.695 -12.336 16.776 1.00 91.00 102 ARG A N 1
ATOM 802 C CA . ARG A 1 102 ? -5.072 -11.189 17.442 1.00 91.00 102 ARG A CA 1
ATOM 803 C C . ARG A 1 102 ? -3.578 -11.409 17.675 1.00 91.00 102 ARG A C 1
ATOM 805 O O . ARG A 1 102 ? -2.784 -10.582 17.239 1.00 91.00 102 ARG A O 1
ATOM 812 N N . GLU A 1 103 ? -3.205 -12.486 18.374 1.00 94.50 103 GLU A N 1
ATOM 813 C CA . GLU A 1 103 ? -1.791 -12.760 18.678 1.00 94.50 103 GLU A CA 1
ATOM 814 C C . GLU A 1 103 ? -0.975 -12.866 17.393 1.00 94.50 103 GLU A C 1
ATOM 816 O O . GLU A 1 103 ? 0.125 -12.332 17.314 1.00 94.50 103 GLU A O 1
ATOM 821 N N . PHE A 1 104 ? -1.537 -13.506 16.366 1.00 93.56 104 PHE A N 1
ATOM 822 C CA . PHE A 1 104 ? -0.887 -13.626 15.072 1.00 93.56 104 PHE A CA 1
ATOM 823 C C . PHE A 1 104 ? -0.600 -12.258 14.442 1.00 93.56 104 PHE A C 1
ATOM 825 O O . PHE A 1 104 ? 0.548 -12.002 14.090 1.00 93.56 104 PHE A O 1
ATOM 832 N N . VAL A 1 105 ? -1.598 -11.367 14.369 1.00 92.50 105 VAL A N 1
ATOM 833 C CA . VAL A 1 105 ? -1.439 -10.011 13.810 1.00 92.50 105 VAL A CA 1
ATOM 834 C C . VAL A 1 105 ? -0.420 -9.186 14.602 1.00 92.50 105 VAL A C 1
ATOM 836 O O . VAL A 1 105 ? 0.370 -8.453 14.011 1.00 92.50 105 VAL A O 1
ATOM 839 N N . ILE A 1 106 ? -0.416 -9.287 15.933 1.00 95.56 106 ILE A N 1
ATOM 840 C CA . ILE A 1 106 ? 0.545 -8.563 16.780 1.00 95.56 106 ILE A CA 1
ATOM 841 C C . ILE A 1 106 ? 1.964 -9.082 16.534 1.00 95.56 106 ILE A C 1
ATOM 843 O O . ILE A 1 106 ? 2.856 -8.292 16.226 1.00 95.56 106 ILE A O 1
ATOM 847 N N . LEU A 1 107 ? 2.163 -10.401 16.600 1.00 95.00 107 LEU A N 1
ATOM 848 C CA . LEU A 1 107 ? 3.470 -11.026 16.399 1.00 95.00 107 LEU A CA 1
ATOM 849 C C . LEU A 1 107 ? 4.013 -10.779 14.987 1.00 95.00 107 LEU A C 1
ATOM 851 O O . LEU A 1 107 ? 5.218 -10.582 14.821 1.00 95.00 107 LEU A O 1
ATOM 855 N N . SER A 1 108 ? 3.152 -10.760 13.966 1.00 93.50 108 SER A N 1
ATOM 856 C CA . SER A 1 108 ? 3.568 -10.454 12.597 1.00 93.50 108 SER A CA 1
ATOM 857 C C . SER A 1 108 ? 3.975 -8.986 12.434 1.00 93.50 108 SER A C 1
ATOM 859 O O . SER A 1 108 ? 5.015 -8.729 11.826 1.00 93.50 108 SER A O 1
ATOM 861 N N . LEU A 1 109 ? 3.248 -8.024 13.028 1.00 94.62 109 LEU A N 1
ATOM 862 C CA . LEU A 1 109 ? 3.673 -6.613 13.049 1.00 94.62 109 LEU A CA 1
ATOM 863 C C . LEU A 1 109 ? 4.997 -6.435 13.792 1.00 94.62 109 LEU A C 1
ATOM 865 O O . LEU A 1 109 ? 5.864 -5.699 13.326 1.00 94.62 109 LEU A O 1
ATOM 869 N N . GLU A 1 110 ? 5.168 -7.085 14.941 1.00 95.94 110 GLU A N 1
ATOM 870 C CA . GLU A 1 110 ? 6.407 -7.009 15.717 1.00 95.94 110 GLU A CA 1
ATOM 871 C C . GLU A 1 110 ? 7.585 -7.591 14.941 1.00 95.94 110 GLU A C 1
ATOM 873 O O . GLU A 1 110 ? 8.619 -6.934 14.815 1.00 95.94 110 GLU A O 1
ATOM 878 N N . SER A 1 111 ? 7.405 -8.765 14.331 1.00 93.94 111 SER A N 1
ATOM 879 C CA . SER A 1 111 ? 8.416 -9.358 13.459 1.00 93.94 111 SER A CA 1
ATOM 880 C C . SER A 1 111 ? 8.754 -8.435 12.288 1.00 93.94 111 SER A C 1
ATOM 882 O O . SER A 1 111 ? 9.930 -8.276 11.965 1.00 93.94 111 SER A O 1
ATOM 884 N N . LEU A 1 112 ? 7.756 -7.814 11.652 1.00 91.31 112 LEU A N 1
ATOM 885 C CA . LEU A 1 112 ? 7.984 -6.914 10.522 1.00 91.31 112 LEU A CA 1
ATOM 886 C C . LEU A 1 112 ? 8.749 -5.656 10.966 1.00 91.31 112 LEU A C 1
ATOM 888 O O . LEU A 1 112 ? 9.709 -5.249 10.311 1.00 91.31 112 LEU A O 1
ATOM 892 N N . LYS A 1 113 ? 8.396 -5.098 12.128 1.00 94.69 113 LYS A N 1
ATOM 893 C CA . LYS A 1 113 ? 9.089 -3.964 12.753 1.00 94.69 113 LYS A CA 1
ATOM 894 C C . LYS A 1 113 ? 10.544 -4.288 13.103 1.00 94.69 113 LYS A C 1
ATOM 896 O O . LYS A 1 113 ? 11.419 -3.449 12.903 1.00 94.69 113 LYS A O 1
ATOM 901 N N . GLU A 1 114 ? 10.822 -5.488 13.618 1.00 93.06 114 GLU A N 1
ATOM 902 C CA . GLU A 1 114 ? 12.192 -5.945 13.901 1.00 93.06 114 GLU A CA 1
ATOM 903 C C . GLU A 1 114 ? 13.036 -6.055 12.622 1.00 93.06 114 GLU A C 1
ATOM 905 O O . GLU A 1 114 ? 14.244 -5.819 12.656 1.00 93.06 114 GLU A O 1
ATOM 910 N N . THR A 1 115 ? 12.410 -6.375 11.485 1.00 88.56 115 THR A N 1
ATOM 911 C CA . THR A 1 115 ? 13.093 -6.463 10.184 1.00 88.56 115 THR A CA 1
ATOM 912 C C . THR A 1 115 ? 13.245 -5.126 9.458 1.00 88.56 115 THR A C 1
ATOM 914 O O . THR A 1 115 ? 14.004 -5.046 8.493 1.00 88.56 115 THR A O 1
ATOM 917 N N . SER A 1 116 ? 12.593 -4.056 9.927 1.00 88.38 116 SER A N 1
ATOM 918 C CA . SER A 1 116 ? 12.555 -2.762 9.240 1.00 88.38 116 SER A CA 1
ATOM 919 C C . SER A 1 116 ? 13.487 -1.643 9.757 1.00 88.38 116 SER A C 1
ATOM 921 O O . SER A 1 116 ? 13.263 -0.507 9.336 1.00 88.38 116 SER A O 1
ATOM 923 N N . PRO A 1 117 ? 14.524 -1.836 10.610 1.00 86.94 117 PRO A N 1
ATOM 924 C CA . PRO A 1 117 ? 15.314 -0.705 11.121 1.00 86.94 117 PRO A CA 1
ATOM 925 C C . PRO A 1 117 ? 16.121 0.011 10.026 1.00 86.94 117 PRO A C 1
ATOM 927 O O . PRO A 1 117 ? 16.551 1.144 10.214 1.00 86.94 117 PRO A O 1
ATOM 930 N N . ALA A 1 118 ? 16.307 -0.627 8.867 1.00 84.62 118 ALA A N 1
ATOM 931 C CA . ALA A 1 118 ? 16.927 -0.018 7.693 1.00 84.62 118 ALA A CA 1
ATOM 932 C C . ALA A 1 118 ? 15.994 0.948 6.931 1.00 84.62 118 ALA A C 1
ATOM 934 O O . ALA A 1 118 ? 16.455 1.649 6.034 1.00 84.62 118 ALA A O 1
ATOM 935 N N . PHE A 1 119 ? 14.699 0.995 7.273 1.00 86.12 119 PHE A N 1
ATOM 936 C CA . PHE A 1 119 ? 13.675 1.761 6.557 1.00 86.12 119 PHE A CA 1
ATOM 937 C C . PHE A 1 119 ? 12.776 2.520 7.542 1.00 86.12 119 PHE A C 1
ATOM 939 O O . PHE A 1 119 ? 11.702 2.026 7.898 1.00 86.12 119 PHE A O 1
ATOM 946 N N . PRO A 1 120 ? 13.185 3.730 7.973 1.00 89.69 120 PRO A N 1
ATOM 947 C CA . PRO A 1 120 ? 12.463 4.492 8.990 1.00 89.69 120 PRO A CA 1
ATOM 948 C C . PRO A 1 120 ? 10.962 4.700 8.702 1.00 89.69 120 PRO A C 1
ATOM 950 O O . PRO A 1 120 ? 10.179 4.436 9.613 1.00 89.69 120 PRO A O 1
ATOM 953 N N . PRO A 1 121 ? 10.518 5.045 7.471 1.00 91.25 121 PRO A N 1
ATOM 954 C CA . PRO A 1 121 ? 9.085 5.223 7.188 1.00 91.25 121 PRO A CA 1
ATOM 955 C C . PRO A 1 121 ? 8.266 3.934 7.347 1.00 91.25 121 PRO A C 1
ATOM 957 O O . PRO A 1 121 ? 7.141 3.942 7.841 1.00 91.25 121 PRO A O 1
ATOM 960 N N . LEU A 1 122 ? 8.846 2.785 6.977 1.00 93.50 122 LEU A N 1
ATOM 961 C CA . LEU A 1 122 ? 8.192 1.485 7.147 1.00 93.50 122 LEU A CA 1
ATOM 962 C C . LEU A 1 122 ? 8.065 1.144 8.632 1.00 93.50 122 LEU A C 1
ATOM 964 O O . LEU A 1 122 ? 6.998 0.742 9.094 1.00 93.50 122 LEU A O 1
ATOM 968 N N . GLN A 1 123 ? 9.141 1.352 9.393 1.00 95.00 123 GLN A N 1
ATOM 969 C CA . GLN A 1 123 ? 9.140 1.146 10.837 1.00 95.00 123 GLN A CA 1
ATOM 970 C C . GLN A 1 123 ? 8.108 2.040 11.542 1.00 95.00 123 GLN A C 1
ATOM 972 O O . GLN A 1 123 ? 7.423 1.574 12.458 1.00 95.00 123 GLN A O 1
ATOM 977 N N . GLY A 1 124 ? 7.988 3.299 11.111 1.00 95.56 124 GLY A N 1
ATOM 978 C CA . GLY A 1 124 ? 7.004 4.261 11.600 1.00 95.56 124 GLY A CA 1
ATOM 979 C C . GLY A 1 124 ? 5.570 3.805 11.339 1.00 95.56 124 GLY A C 1
ATOM 980 O O . GLY A 1 124 ? 4.787 3.681 12.284 1.00 95.56 124 GLY A O 1
ATOM 981 N N . ALA A 1 125 ? 5.251 3.440 10.094 1.00 96.44 125 ALA A N 1
ATOM 982 C CA . ALA A 1 125 ? 3.935 2.920 9.719 1.00 96.44 125 ALA A CA 1
ATOM 983 C C . ALA A 1 125 ? 3.556 1.654 10.513 1.00 96.44 125 ALA A C 1
ATOM 985 O O . ALA A 1 125 ? 2.486 1.601 11.121 1.00 96.44 125 ALA A O 1
ATOM 986 N N . ILE A 1 126 ? 4.447 0.658 10.590 1.00 96.69 126 ILE A N 1
ATOM 987 C CA . ILE A 1 126 ? 4.203 -0.586 11.345 1.00 96.69 126 ILE A CA 1
ATOM 988 C C . ILE A 1 126 ? 4.039 -0.297 12.841 1.00 96.69 126 ILE A C 1
ATOM 990 O O . ILE A 1 126 ? 3.142 -0.838 13.491 1.00 96.69 126 ILE A O 1
ATOM 994 N N . GLY A 1 127 ? 4.881 0.576 13.400 1.00 96.50 127 GLY A N 1
ATOM 995 C CA . GLY A 1 127 ? 4.767 1.017 14.787 1.00 96.50 127 GLY A CA 1
ATOM 996 C C . GLY A 1 127 ? 3.430 1.708 15.068 1.00 96.50 127 GLY A C 1
ATOM 997 O O . GLY A 1 127 ? 2.817 1.457 16.108 1.00 96.50 127 GLY A O 1
ATOM 998 N N . GLY A 1 128 ? 2.953 2.520 14.124 1.00 96.38 128 GLY A N 1
ATOM 999 C CA . GLY A 1 128 ? 1.637 3.144 14.159 1.00 96.38 128 GLY A CA 1
ATOM 1000 C C . GLY A 1 128 ? 0.501 2.118 14.144 1.00 96.38 128 GLY A C 1
ATOM 1001 O O . GLY A 1 128 ? -0.387 2.189 14.991 1.00 96.38 128 GLY A O 1
ATOM 1002 N N . LEU A 1 129 ? 0.557 1.113 13.262 1.00 96.81 129 LEU A N 1
ATOM 1003 C CA . LEU A 1 129 ? -0.432 0.025 13.215 1.00 96.81 129 LEU A CA 1
ATOM 1004 C C . LEU A 1 129 ? -0.473 -0.774 14.523 1.00 96.81 129 LEU A C 1
ATOM 1006 O O . LEU A 1 129 ? -1.555 -1.059 15.036 1.00 96.81 129 LEU A O 1
ATOM 1010 N N . LEU A 1 130 ? 0.688 -1.088 15.106 1.00 96.75 130 LEU A N 1
ATOM 1011 C CA . LEU A 1 130 ? 0.769 -1.807 16.380 1.00 96.75 130 LEU A CA 1
ATOM 1012 C C . LEU A 1 130 ? 0.149 -0.986 17.520 1.00 96.75 130 LEU A C 1
ATOM 1014 O O . LEU A 1 130 ? -0.623 -1.498 18.331 1.00 96.75 130 LEU A O 1
ATOM 1018 N N . LYS A 1 131 ? 0.437 0.321 17.554 1.00 96.44 131 LYS A N 1
ATOM 1019 C CA . LYS A 1 131 ? -0.193 1.245 18.503 1.00 96.44 131 LYS A CA 1
ATOM 1020 C C . LYS A 1 131 ? -1.704 1.323 18.275 1.00 96.44 131 LYS A C 1
ATOM 1022 O O . LYS A 1 131 ? -2.449 1.348 19.248 1.00 96.44 131 LYS A O 1
ATOM 1027 N N . LEU A 1 132 ? -2.158 1.304 17.021 1.00 94.56 132 LEU A N 1
ATOM 1028 C CA . LEU A 1 132 ? -3.575 1.369 16.666 1.00 94.56 132 LEU A CA 1
ATOM 1029 C C . LEU A 1 132 ? -4.332 0.140 17.171 1.00 94.56 132 LEU A C 1
ATOM 1031 O O . LEU A 1 132 ? -5.393 0.303 17.771 1.00 94.56 132 LEU A O 1
ATOM 1035 N N . VAL A 1 133 ? -3.767 -1.060 16.997 1.00 95.00 133 VAL A N 1
ATOM 1036 C CA . VAL A 1 133 ? -4.299 -2.310 17.569 1.00 95.00 133 VAL A CA 1
ATOM 1037 C C . VAL A 1 133 ? -4.486 -2.173 19.078 1.00 95.00 133 VAL A C 1
ATOM 1039 O O . VAL A 1 133 ? -5.596 -2.356 19.578 1.00 95.00 133 VAL A O 1
ATOM 1042 N N . ASN A 1 134 ? -3.433 -1.767 19.792 1.00 94.12 134 ASN A N 1
ATOM 1043 C CA . ASN A 1 134 ? -3.471 -1.610 21.248 1.00 94.12 134 ASN A CA 1
ATOM 1044 C C . ASN A 1 134 ? -4.516 -0.572 21.690 1.00 94.12 134 ASN A C 1
ATOM 1046 O O . ASN A 1 134 ? -5.291 -0.808 22.618 1.00 94.12 134 ASN A O 1
ATOM 1050 N N . THR A 1 135 ? -4.585 0.567 21.000 1.00 91.44 135 THR A N 1
ATOM 1051 C CA . THR A 1 135 ? -5.570 1.620 21.267 1.00 91.44 135 THR A CA 1
ATOM 1052 C C . THR A 1 135 ? -7.005 1.115 21.067 1.00 91.44 135 THR A C 1
ATOM 1054 O O . THR A 1 135 ? -7.873 1.348 21.912 1.00 91.44 135 THR A O 1
ATOM 1057 N N . TYR A 1 136 ? -7.265 0.361 19.998 1.00 90.25 136 TYR A N 1
ATOM 1058 C CA . TYR A 1 136 ? -8.590 -0.195 19.710 1.00 90.25 136 TYR A CA 1
ATOM 1059 C C . TYR A 1 136 ? -9.043 -1.265 20.700 1.00 90.25 136 TYR A C 1
ATOM 1061 O O . TYR A 1 136 ? -10.240 -1.375 20.998 1.00 90.25 136 TYR A O 1
ATOM 1069 N N . GLU A 1 137 ? -8.105 -2.047 21.221 1.00 89.94 137 GLU A N 1
ATOM 1070 C CA . GLU A 1 137 ? -8.381 -3.033 22.262 1.00 89.94 137 GLU A CA 1
ATOM 1071 C C . GLU A 1 137 ? -8.851 -2.383 23.557 1.00 89.94 137 GLU A C 1
ATOM 1073 O O . GLU A 1 137 ? -9.774 -2.893 24.193 1.00 89.94 137 GLU A O 1
ATOM 1078 N N . MET A 1 138 ? -8.284 -1.224 23.900 1.00 86.56 138 MET A N 1
ATOM 1079 C CA . MET A 1 138 ? -8.713 -0.442 25.059 1.00 86.56 138 MET A CA 1
ATOM 1080 C C . MET A 1 138 ? -10.075 0.232 24.839 1.00 86.56 138 MET A C 1
ATOM 1082 O O . MET A 1 138 ? -10.877 0.323 25.767 1.00 86.56 138 MET A O 1
ATOM 1086 N N . MET A 1 139 ? -10.366 0.690 23.618 1.00 80.00 139 MET A N 1
ATOM 1087 C CA . MET A 1 139 ? -11.617 1.390 23.295 1.00 80.00 139 MET A CA 1
ATOM 1088 C C . MET A 1 139 ? -12.837 0.480 23.220 1.00 80.00 139 MET A C 1
ATOM 1090 O O . MET A 1 139 ? -13.954 0.902 23.530 1.00 80.00 139 MET A O 1
ATOM 1094 N N . THR A 1 140 ? -12.660 -0.737 22.701 1.00 72.50 140 THR A N 1
ATOM 1095 C CA . THR A 1 140 ? -13.783 -1.505 22.166 1.00 72.50 140 THR A CA 1
ATOM 1096 C C . THR A 1 140 ? -13.948 -2.849 22.861 1.00 72.50 140 THR A C 1
ATOM 1098 O O . THR A 1 140 ? -13.197 -3.802 22.673 1.00 72.50 140 THR A O 1
ATOM 1101 N N . GLN A 1 141 ? -15.051 -2.975 23.597 1.00 79.12 141 GLN A N 1
ATOM 1102 C CA . GLN A 1 141 ? -15.586 -4.286 23.986 1.00 79.12 141 GLN A CA 1
ATOM 1103 C C . GLN A 1 141 ? -16.346 -4.957 22.823 1.00 79.12 141 GLN A C 1
ATOM 1105 O O . GLN A 1 141 ? -16.836 -6.079 22.941 1.00 79.12 141 GLN A O 1
ATOM 1110 N N . ASN A 1 142 ? -16.465 -4.270 21.681 1.00 82.44 142 ASN A N 1
ATOM 1111 C CA . ASN A 1 142 ? -17.269 -4.697 20.547 1.00 82.44 142 ASN A CA 1
ATOM 1112 C C . ASN A 1 142 ? -16.461 -5.607 19.608 1.00 82.44 142 ASN A C 1
ATOM 1114 O O . ASN A 1 142 ? -15.832 -5.152 18.652 1.00 82.44 142 ASN A O 1
ATOM 1118 N N . VAL A 1 143 ? -16.517 -6.910 19.890 1.00 86.56 143 VAL A N 1
ATOM 1119 C CA . VAL A 1 143 ? -15.848 -7.992 19.144 1.00 86.56 143 VAL A CA 1
ATOM 1120 C C . VAL A 1 143 ? -15.887 -7.836 17.610 1.00 86.56 143 VAL A C 1
ATOM 1122 O O . VAL A 1 143 ? -14.821 -7.913 17.004 1.00 86.56 143 VAL A O 1
ATOM 1125 N N . PRO A 1 144 ? -17.033 -7.583 16.940 1.00 87.62 144 PRO A N 1
ATOM 1126 C CA . PRO A 1 144 ? -17.068 -7.490 15.478 1.00 87.62 144 PRO A CA 1
ATOM 1127 C C . PRO A 1 144 ? -16.258 -6.324 14.897 1.00 87.62 144 PRO A C 1
ATOM 1129 O O . PRO A 1 144 ? -15.802 -6.426 13.763 1.00 87.62 144 PRO A O 1
ATOM 1132 N N . TYR A 1 145 ? -16.076 -5.221 15.628 1.00 88.25 145 TYR A N 1
ATOM 1133 C CA . TYR A 1 145 ? -15.274 -4.094 15.139 1.00 88.25 145 TYR A CA 1
ATOM 1134 C C . TYR A 1 145 ? -13.780 -4.369 15.257 1.00 88.25 145 TYR A C 1
ATOM 1136 O O . TYR A 1 145 ? -13.045 -4.080 14.317 1.00 88.25 145 TYR A O 1
ATOM 1144 N N . ARG A 1 146 ? -13.353 -5.002 16.358 1.00 89.38 146 ARG A N 1
ATOM 1145 C CA . ARG A 1 146 ? -11.971 -5.481 16.503 1.00 89.38 146 ARG A CA 1
ATOM 1146 C C . ARG A 1 146 ? -11.620 -6.478 15.414 1.00 89.38 146 ARG A C 1
ATOM 1148 O O . ARG A 1 146 ? -10.602 -6.325 14.762 1.00 89.38 146 ARG A O 1
ATOM 1155 N N . GLN A 1 147 ? -12.520 -7.424 15.155 1.00 91.25 147 GLN A N 1
ATOM 1156 C CA . GLN A 1 147 ? -12.329 -8.415 14.104 1.00 91.25 147 GLN A CA 1
ATOM 1157 C C . GLN A 1 147 ? -12.121 -7.765 12.729 1.00 91.25 147 GLN A C 1
ATOM 1159 O O . GLN A 1 147 ? -11.162 -8.092 12.042 1.00 91.25 147 GLN A O 1
ATOM 1164 N N . ARG A 1 148 ? -12.966 -6.796 12.353 1.00 92.75 148 ARG A N 1
ATOM 1165 C CA . ARG A 1 148 ? -12.808 -6.060 11.086 1.00 92.75 148 ARG A CA 1
ATOM 1166 C C . ARG A 1 148 ? -11.508 -5.264 11.018 1.00 92.75 148 ARG A C 1
ATOM 1168 O O . ARG A 1 148 ? -10.930 -5.154 9.943 1.00 92.75 148 ARG A O 1
ATOM 1175 N N . LEU A 1 149 ? -11.069 -4.690 12.139 1.00 93.44 149 LEU A N 1
ATOM 1176 C CA . LEU A 1 149 ? -9.780 -4.009 12.204 1.00 93.44 149 LEU A CA 1
ATOM 1177 C C . LEU A 1 149 ? -8.634 -5.001 11.984 1.00 93.44 149 LEU A C 1
ATOM 1179 O O . LEU A 1 149 ? -7.778 -4.731 11.151 1.00 93.44 149 LEU A O 1
ATOM 1183 N N . TYR A 1 150 ? -8.636 -6.144 12.677 1.00 94.31 150 TYR A N 1
ATOM 1184 C CA . TYR A 1 150 ? -7.607 -7.173 12.514 1.00 94.31 150 TYR A CA 1
ATOM 1185 C C . TYR A 1 150 ? -7.557 -7.697 11.083 1.00 94.31 150 TYR A C 1
ATOM 1187 O O . TYR A 1 150 ? -6.484 -7.719 10.501 1.00 94.31 150 TYR A O 1
ATOM 1195 N N . GLU A 1 151 ? -8.706 -8.017 10.485 1.00 94.12 151 GLU A N 1
ATOM 1196 C CA . GLU A 1 151 ? -8.794 -8.421 9.075 1.00 94.12 151 GLU A CA 1
ATOM 1197 C C . GLU A 1 151 ? -8.227 -7.350 8.135 1.00 94.12 151 GLU A C 1
ATOM 1199 O O . GLU A 1 151 ? -7.588 -7.673 7.133 1.00 94.12 151 GLU A O 1
ATOM 1204 N N . ARG A 1 152 ? -8.439 -6.060 8.440 1.00 95.56 152 ARG A N 1
ATOM 1205 C CA . ARG A 1 152 ? -7.878 -4.990 7.610 1.00 95.56 152 ARG A CA 1
ATOM 1206 C C . ARG A 1 152 ? -6.372 -4.848 7.792 1.00 95.56 152 ARG A C 1
ATOM 1208 O O . ARG A 1 152 ? -5.685 -4.629 6.803 1.00 95.56 152 ARG A O 1
ATOM 1215 N N . ILE A 1 153 ? -5.868 -4.962 9.017 1.00 95.69 153 ILE A N 1
ATOM 1216 C CA . ILE A 1 153 ? -4.432 -4.880 9.306 1.00 95.69 153 ILE A CA 1
ATOM 1217 C C . ILE A 1 153 ? -3.693 -6.079 8.716 1.00 95.69 153 ILE A C 1
ATOM 1219 O O . ILE A 1 153 ? -2.645 -5.883 8.120 1.00 95.69 153 ILE A O 1
ATOM 1223 N N . ASP A 1 154 ? -4.256 -7.280 8.816 1.00 94.12 154 ASP A N 1
ATOM 1224 C CA . ASP A 1 154 ? -3.734 -8.495 8.180 1.00 94.12 154 ASP A CA 1
ATOM 1225 C C . ASP A 1 154 ? -3.588 -8.296 6.663 1.00 94.12 154 ASP A C 1
ATOM 1227 O O . ASP A 1 154 ? -2.514 -8.478 6.097 1.00 94.12 154 ASP A O 1
ATOM 1231 N N . LYS A 1 155 ? -4.619 -7.745 6.010 1.00 95.19 155 LYS A N 1
ATOM 1232 C CA . LYS A 1 155 ? -4.534 -7.379 4.591 1.00 95.19 155 LYS A CA 1
ATOM 1233 C C . LYS A 1 155 ? -3.449 -6.325 4.305 1.00 95.19 155 LYS A C 1
ATOM 1235 O O . LYS A 1 155 ? -2.738 -6.449 3.313 1.00 95.19 155 LYS A O 1
ATOM 1240 N N . ILE A 1 156 ? -3.320 -5.294 5.143 1.00 95.75 156 ILE A N 1
ATOM 1241 C CA . ILE A 1 156 ? -2.261 -4.276 5.000 1.00 95.75 156 ILE A CA 1
ATOM 1242 C C . ILE A 1 156 ? -0.879 -4.925 5.125 1.00 95.75 156 ILE A C 1
ATOM 1244 O O . ILE A 1 156 ? 0.033 -4.571 4.385 1.00 95.75 156 ILE A O 1
ATOM 1248 N N . GLN A 1 157 ? -0.708 -5.882 6.040 1.00 94.44 157 GLN A N 1
ATOM 1249 C CA . GLN A 1 157 ? 0.541 -6.627 6.171 1.00 94.44 157 GLN A CA 1
ATOM 1250 C C . GLN A 1 157 ? 0.858 -7.409 4.907 1.00 94.44 157 GLN A C 1
AT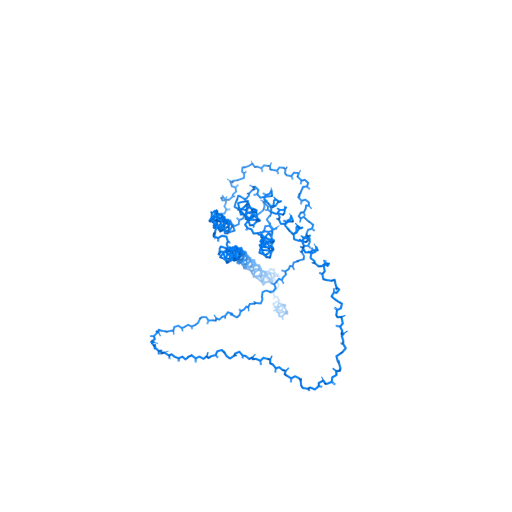OM 1252 O O . GLN A 1 157 ? 1.992 -7.343 4.448 1.00 94.44 157 GLN A O 1
ATOM 1257 N N . ASP A 1 158 ? -0.119 -8.105 4.329 1.00 92.81 158 ASP A N 1
ATOM 1258 C CA . ASP A 1 158 ? 0.065 -8.816 3.064 1.00 92.81 158 ASP A CA 1
ATOM 1259 C C . ASP A 1 158 ? 0.488 -7.862 1.940 1.00 92.81 158 ASP A C 1
ATOM 1261 O O . ASP A 1 158 ? 1.425 -8.161 1.197 1.00 92.81 158 ASP A O 1
ATOM 1265 N N . ASP A 1 159 ? -0.160 -6.698 1.839 1.00 93.00 159 ASP A N 1
ATOM 1266 C CA . ASP A 1 159 ? 0.149 -5.676 0.834 1.00 93.00 159 ASP A CA 1
ATOM 1267 C C . ASP A 1 159 ? 1.560 -5.075 1.055 1.00 93.00 159 ASP A C 1
ATOM 1269 O O . ASP A 1 159 ? 2.316 -4.892 0.094 1.00 93.00 159 ASP A O 1
ATOM 1273 N N . LEU A 1 160 ? 1.971 -4.853 2.311 1.00 92.25 160 LEU A N 1
ATOM 1274 C CA . LEU A 1 160 ? 3.334 -4.442 2.676 1.00 92.25 160 LEU A CA 1
ATOM 1275 C C . LEU A 1 160 ? 4.362 -5.545 2.392 1.00 92.25 160 LEU A C 1
ATOM 1277 O O . LEU A 1 160 ? 5.410 -5.283 1.818 1.00 92.25 160 LEU A O 1
ATOM 1281 N N . ILE A 1 161 ? 4.090 -6.799 2.742 1.00 90.62 161 ILE A N 1
ATOM 1282 C CA . ILE A 1 161 ? 5.003 -7.911 2.456 1.00 90.62 161 ILE A CA 1
ATOM 1283 C C . ILE A 1 161 ? 5.161 -8.065 0.944 1.00 90.62 161 ILE A C 1
ATOM 1285 O O . ILE A 1 161 ? 6.278 -8.222 0.460 1.00 90.62 161 ILE A O 1
ATOM 1289 N N . PHE A 1 162 ? 4.067 -7.979 0.186 1.00 89.31 162 PHE A N 1
ATOM 1290 C CA . PHE A 1 162 ? 4.090 -8.069 -1.269 1.00 89.31 162 PHE A CA 1
ATOM 1291 C C . PHE A 1 162 ? 4.935 -6.958 -1.898 1.00 89.31 162 PHE A C 1
ATOM 1293 O O . PHE A 1 162 ? 5.803 -7.249 -2.719 1.00 89.31 162 PHE A O 1
ATOM 1300 N N . ALA A 1 163 ? 4.741 -5.705 -1.478 1.00 87.94 163 ALA A N 1
ATOM 1301 C CA . ALA A 1 163 ? 5.504 -4.576 -2.003 1.00 87.94 163 ALA A CA 1
ATOM 1302 C C . ALA A 1 163 ? 7.014 -4.647 -1.672 1.00 87.94 163 ALA A C 1
ATOM 1304 O O . ALA A 1 163 ? 7.814 -4.032 -2.378 1.00 87.94 163 ALA A O 1
ATOM 1305 N N . TRP A 1 164 ? 7.416 -5.427 -0.655 1.00 85.31 164 TRP A N 1
ATOM 1306 C CA . TRP A 1 164 ? 8.816 -5.591 -0.229 1.00 85.31 164 TRP A CA 1
ATOM 1307 C C . TRP A 1 164 ? 9.435 -6.947 -0.559 1.00 85.31 164 TRP A C 1
ATOM 1309 O O . TRP A 1 164 ? 10.640 -7.112 -0.381 1.00 85.31 164 TRP A O 1
ATOM 1319 N N . LYS A 1 165 ? 8.662 -7.922 -1.043 1.00 83.69 165 LYS A N 1
ATOM 1320 C CA . LYS A 1 165 ? 9.149 -9.291 -1.270 1.00 83.69 165 LYS A CA 1
ATOM 1321 C C . LYS A 1 165 ? 10.332 -9.346 -2.241 1.00 83.69 165 LYS A C 1
ATOM 1323 O O . LYS A 1 165 ? 11.250 -10.133 -2.032 1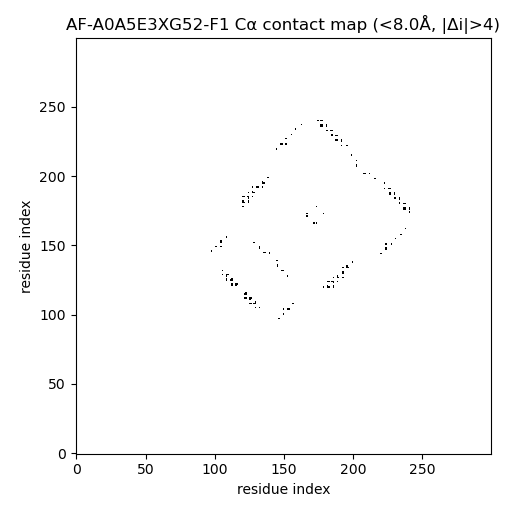.00 83.69 165 LYS A O 1
ATOM 1328 N N . ASP A 1 166 ? 10.327 -8.481 -3.251 1.00 71.81 166 ASP A N 1
ATOM 1329 C CA . ASP A 1 166 ? 11.369 -8.420 -4.283 1.00 71.81 166 ASP A CA 1
ATOM 1330 C C . ASP A 1 166 ? 12.487 -7.418 -3.946 1.00 71.81 166 ASP A C 1
ATOM 1332 O O . ASP A 1 166 ? 13.345 -7.111 -4.778 1.00 71.81 166 ASP A O 1
ATOM 1336 N N . PHE A 1 167 ? 12.492 -6.888 -2.720 1.00 73.12 167 PHE A N 1
ATOM 1337 C CA . PHE A 1 167 ? 13.494 -5.937 -2.273 1.00 73.12 167 PHE A CA 1
ATOM 1338 C C . PHE A 1 167 ? 14.788 -6.657 -1.867 1.00 73.12 167 PHE A C 1
ATOM 1340 O O . PHE A 1 167 ? 15.030 -6.957 -0.697 1.00 73.12 167 PHE A O 1
ATOM 1347 N N . ASP A 1 168 ? 15.658 -6.924 -2.840 1.00 74.69 168 ASP A N 1
ATOM 1348 C CA . ASP A 1 168 ? 17.048 -7.253 -2.540 1.00 74.69 168 ASP A CA 1
ATOM 1349 C C . ASP A 1 168 ? 17.805 -5.964 -2.192 1.00 74.69 168 ASP A C 1
ATOM 1351 O O . ASP A 1 168 ? 18.140 -5.151 -3.060 1.00 74.69 168 ASP A O 1
ATOM 1355 N N . ILE A 1 169 ? 18.099 -5.811 -0.896 1.00 67.19 169 ILE A N 1
ATOM 1356 C CA . ILE A 1 169 ? 18.839 -4.690 -0.289 1.00 67.19 169 ILE A CA 1
ATOM 1357 C C . ILE A 1 169 ? 20.140 -4.383 -1.052 1.00 67.19 169 ILE A C 1
ATOM 1359 O O . ILE A 1 169 ? 20.638 -3.257 -1.018 1.00 67.19 169 ILE A O 1
ATOM 1363 N N . ARG A 1 170 ? 20.723 -5.373 -1.741 1.00 73.06 170 ARG A N 1
ATOM 1364 C CA . ARG A 1 170 ? 21.984 -5.209 -2.472 1.00 73.06 170 ARG A CA 1
ATOM 1365 C C . ARG A 1 170 ? 21.820 -4.610 -3.865 1.00 73.06 170 ARG A C 1
ATOM 1367 O O . ARG A 1 170 ? 22.783 -4.027 -4.366 1.00 73.06 170 ARG A O 1
ATOM 1374 N N . THR A 1 171 ? 20.661 -4.775 -4.496 1.00 73.31 171 THR A N 1
ATOM 1375 C CA . THR A 1 171 ? 20.483 -4.511 -5.932 1.00 73.31 171 THR A CA 1
ATOM 1376 C C . THR A 1 171 ? 19.392 -3.495 -6.247 1.00 73.31 171 THR A C 1
ATOM 1378 O O . THR A 1 171 ? 19.477 -2.847 -7.290 1.00 73.31 171 THR A O 1
ATOM 1381 N N . CYS A 1 172 ? 18.418 -3.279 -5.360 1.00 66.69 172 CYS A N 1
ATOM 1382 C CA . CYS A 1 172 ? 17.349 -2.311 -5.581 1.00 66.69 172 CYS A CA 1
ATOM 1383 C C . CYS A 1 172 ? 17.287 -1.297 -4.438 1.00 66.69 172 CYS A C 1
ATOM 1385 O O . CYS A 1 172 ? 17.044 -1.656 -3.294 1.00 66.69 172 CYS A O 1
ATOM 1387 N N . SER A 1 173 ? 17.487 -0.017 -4.744 1.00 80.12 173 SER A N 1
ATOM 1388 C CA . SER A 1 173 ? 17.040 1.076 -3.878 1.00 80.12 173 SER A CA 1
ATOM 1389 C C . SER A 1 173 ? 15.530 1.253 -4.045 1.00 80.12 173 SER A C 1
ATOM 1391 O O . SER A 1 173 ? 15.024 1.117 -5.162 1.00 80.12 173 SER A O 1
ATOM 1393 N N . LEU A 1 174 ? 14.810 1.569 -2.963 1.00 86.69 174 LEU A N 1
ATOM 1394 C CA . LEU A 1 174 ? 13.390 1.927 -3.059 1.00 86.69 174 LEU A CA 1
ATOM 1395 C C . LEU A 1 174 ? 13.249 3.117 -4.011 1.00 86.69 174 LEU A C 1
ATOM 1397 O O . LEU A 1 174 ? 14.079 4.027 -3.993 1.00 86.69 174 LEU A O 1
ATOM 1401 N N . SER A 1 175 ? 12.212 3.104 -4.845 1.00 90.19 175 SER A N 1
ATOM 1402 C CA . SER A 1 175 ? 11.874 4.280 -5.647 1.00 90.19 175 SER A CA 1
ATOM 1403 C C . SER A 1 175 ? 11.462 5.418 -4.712 1.00 90.19 175 SER A C 1
ATOM 1405 O O . SER A 1 175 ? 10.754 5.186 -3.728 1.00 90.19 175 SER A O 1
ATOM 1407 N N . ASP A 1 176 ? 11.840 6.657 -5.034 1.00 91.75 176 ASP A N 1
ATOM 1408 C CA . ASP A 1 176 ? 11.418 7.845 -4.279 1.00 91.75 176 ASP A CA 1
ATOM 1409 C C . ASP A 1 176 ? 9.890 7.907 -4.131 1.00 91.75 176 ASP A C 1
ATOM 1411 O O . ASP A 1 176 ? 9.370 8.369 -3.116 1.00 91.75 176 ASP A O 1
ATOM 1415 N N . LEU A 1 177 ? 9.151 7.408 -5.130 1.00 92.31 177 LEU A N 1
ATOM 1416 C CA . LEU A 1 177 ? 7.692 7.355 -5.093 1.00 92.31 177 LEU A CA 1
ATOM 1417 C C . LEU A 1 177 ? 7.180 6.341 -4.061 1.00 92.31 177 LEU A C 1
ATOM 1419 O O . LEU A 1 177 ? 6.197 6.620 -3.379 1.00 92.31 177 LEU A O 1
ATOM 1423 N N . GLN A 1 178 ? 7.859 5.200 -3.908 1.00 92.19 178 GLN A N 1
ATOM 1424 C CA . GLN A 1 178 ? 7.529 4.208 -2.883 1.00 92.19 178 GLN A CA 1
ATOM 1425 C C . GLN A 1 178 ? 7.778 4.778 -1.487 1.00 92.19 178 GLN A C 1
ATOM 1427 O O . GLN A 1 178 ? 6.902 4.672 -0.634 1.00 92.19 178 GLN A O 1
ATOM 1432 N N . VAL A 1 179 ? 8.921 5.443 -1.274 1.00 93.19 179 VAL A N 1
ATOM 1433 C CA . VAL A 1 179 ? 9.248 6.102 0.004 1.00 93.19 179 VAL A CA 1
ATOM 1434 C C . VAL A 1 179 ? 8.181 7.135 0.370 1.00 93.19 179 VAL A C 1
ATOM 1436 O O . VAL A 1 179 ? 7.625 7.070 1.463 1.00 93.19 179 VAL A O 1
ATOM 1439 N N . ARG A 1 180 ? 7.801 8.013 -0.567 1.00 95.00 180 ARG A N 1
ATOM 1440 C CA . ARG A 1 180 ? 6.722 8.992 -0.346 1.00 95.00 180 ARG A CA 1
ATOM 1441 C C . ARG A 1 180 ? 5.370 8.337 -0.073 1.00 95.00 180 ARG A C 1
ATOM 1443 O O . ARG A 1 180 ? 4.590 8.859 0.721 1.00 95.00 180 ARG A O 1
ATOM 1450 N N . ALA A 1 181 ? 5.075 7.210 -0.722 1.00 95.06 181 ALA A N 1
ATOM 1451 C CA . ALA A 1 181 ? 3.851 6.460 -0.464 1.00 95.06 181 ALA A CA 1
ATOM 1452 C C . ALA A 1 181 ? 3.811 5.939 0.981 1.00 95.06 181 ALA A C 1
ATOM 1454 O O . ALA A 1 181 ? 2.773 6.057 1.630 1.00 95.06 181 ALA A O 1
ATOM 1455 N N . LEU A 1 182 ? 4.935 5.436 1.512 1.00 95.12 182 LEU A N 1
ATOM 1456 C CA . LEU A 1 182 ? 5.034 5.061 2.927 1.00 95.12 182 LEU A CA 1
ATOM 1457 C C . LEU A 1 182 ? 4.885 6.244 3.865 1.00 95.12 182 LEU A C 1
ATOM 1459 O O . LEU A 1 182 ? 4.150 6.134 4.834 1.00 95.12 182 LEU A O 1
ATOM 1463 N N . GLU A 1 183 ? 5.579 7.349 3.603 1.00 95.88 183 GLU A N 1
ATOM 1464 C CA . GLU A 1 183 ? 5.500 8.540 4.454 1.00 95.88 183 GLU A CA 1
ATOM 1465 C C . GLU A 1 183 ? 4.056 9.054 4.522 1.00 95.88 183 GLU A C 1
ATOM 1467 O O . GLU A 1 183 ? 3.530 9.326 5.599 1.00 95.88 183 GLU A O 1
ATOM 1472 N N . SER A 1 184 ? 3.364 9.101 3.379 1.00 96.69 184 SER A N 1
ATOM 1473 C CA . SER A 1 184 ? 1.944 9.461 3.319 1.00 96.69 184 SER A CA 1
ATOM 1474 C C . SER A 1 184 ? 1.060 8.477 4.092 1.00 96.69 184 SER A C 1
ATOM 1476 O O . SER A 1 184 ? 0.094 8.882 4.748 1.00 96.69 184 SER A O 1
ATOM 1478 N N . PHE A 1 185 ? 1.371 7.182 4.021 1.00 96.81 185 PHE A N 1
ATOM 1479 C CA . PHE A 1 185 ? 0.648 6.147 4.753 1.00 96.81 185 PHE A CA 1
ATOM 1480 C C . PHE A 1 185 ? 0.877 6.255 6.267 1.00 96.81 185 PHE A C 1
ATOM 1482 O O . PHE A 1 185 ? -0.080 6.224 7.039 1.00 96.81 185 PHE A O 1
ATOM 1489 N N . GLU A 1 186 ? 2.120 6.474 6.696 1.00 96.56 186 GLU A N 1
ATOM 1490 C CA . GLU A 1 186 ? 2.492 6.722 8.088 1.00 96.56 186 GLU A CA 1
ATOM 1491 C C . GLU A 1 186 ? 1.752 7.941 8.649 1.00 96.56 186 GLU A C 1
ATOM 1493 O O . GLU A 1 186 ? 1.108 7.833 9.693 1.00 96.56 186 GLU A O 1
ATOM 1498 N N . ILE A 1 187 ? 1.776 9.075 7.938 1.00 97.19 187 ILE A N 1
ATOM 1499 C CA . ILE A 1 187 ? 1.053 10.296 8.331 1.00 97.19 187 ILE A CA 1
ATOM 1500 C C . ILE A 1 187 ? -0.442 10.002 8.501 1.00 97.19 187 ILE A C 1
ATOM 1502 O O . ILE A 1 187 ? -1.055 10.411 9.488 1.00 97.19 187 ILE A O 1
ATOM 1506 N N . SER A 1 188 ? -1.025 9.239 7.574 1.00 97.44 188 SER A N 1
ATOM 1507 C CA . SER A 1 188 ? -2.436 8.849 7.646 1.00 97.44 188 SER A CA 1
ATOM 1508 C C . SER A 1 188 ? -2.732 8.003 8.888 1.00 97.44 188 SER A C 1
ATOM 1510 O O . SER A 1 188 ? -3.731 8.240 9.568 1.00 97.44 188 SER A O 1
ATOM 1512 N N . ILE A 1 189 ? -1.852 7.057 9.236 1.00 96.88 189 ILE A N 1
ATOM 1513 C CA . ILE A 1 189 ? -1.976 6.256 10.461 1.00 96.88 189 ILE A CA 1
ATOM 1514 C C . ILE A 1 189 ? -1.868 7.136 11.711 1.00 96.88 189 ILE A C 1
ATOM 1516 O O . ILE A 1 189 ? -2.640 6.937 12.648 1.00 96.88 189 ILE A O 1
ATOM 1520 N N . GLN A 1 190 ? -0.959 8.116 11.736 1.00 97.25 190 GLN A N 1
ATOM 1521 C CA . GLN A 1 190 ? -0.833 9.034 12.874 1.00 97.25 190 GLN A CA 1
ATOM 1522 C C . GLN A 1 190 ? -2.099 9.874 13.069 1.00 97.25 190 GLN A C 1
ATOM 1524 O O . GLN A 1 190 ? -2.611 9.941 14.181 1.00 97.25 190 GLN A O 1
ATOM 1529 N N . HIS A 1 191 ? -2.684 10.412 11.995 1.00 97.12 191 HIS A N 1
ATOM 1530 C CA . HIS A 1 191 ? -3.959 11.131 12.091 1.00 97.12 191 HIS A CA 1
ATOM 1531 C C . HIS A 1 191 ? -5.092 10.239 12.623 1.00 97.12 191 HIS A C 1
ATOM 1533 O O . HIS A 1 191 ? -5.870 10.659 13.478 1.00 97.12 191 HIS A O 1
ATOM 1539 N N . ILE A 1 192 ? -5.168 8.983 12.165 1.00 95.69 192 ILE A N 1
ATOM 1540 C CA . ILE A 1 192 ? -6.145 8.006 12.672 1.00 95.69 192 ILE A CA 1
ATOM 1541 C C . ILE A 1 192 ? -5.909 7.734 14.164 1.00 95.69 192 ILE A C 1
ATOM 1543 O O . ILE A 1 192 ? -6.870 7.636 14.925 1.00 95.69 192 ILE A O 1
ATOM 1547 N N . LEU A 1 193 ? -4.652 7.614 14.596 1.00 95.75 193 LEU A N 1
ATOM 1548 C CA . LEU A 1 193 ? -4.290 7.420 15.999 1.00 95.75 193 LEU A CA 1
ATOM 1549 C C . LEU A 1 193 ? -4.671 8.614 16.871 1.00 95.75 193 LEU A C 1
ATOM 1551 O O . LEU A 1 193 ? -5.164 8.408 17.979 1.00 95.75 193 LEU A O 1
ATOM 1555 N N . ASP A 1 194 ? -4.451 9.835 16.396 1.00 96.00 194 ASP A N 1
ATOM 1556 C CA . ASP A 1 194 ? -4.793 11.057 17.122 1.00 96.00 194 ASP A CA 1
ATOM 1557 C C . ASP A 1 194 ? -6.307 11.189 17.303 1.00 96.00 194 ASP A C 1
ATOM 1559 O O . ASP A 1 194 ? -6.773 11.398 18.427 1.00 96.00 194 ASP A O 1
ATOM 1563 N N . ASP A 1 195 ? -7.081 10.943 16.243 1.00 94.31 195 ASP A N 1
ATOM 1564 C CA . ASP A 1 195 ? -8.545 10.899 16.307 1.00 94.31 195 ASP A CA 1
ATOM 1565 C C . ASP A 1 195 ? -9.032 9.811 17.270 1.00 94.31 195 ASP A C 1
ATOM 1567 O O . ASP A 1 195 ? -9.930 10.030 18.087 1.00 94.31 195 ASP A O 1
ATOM 1571 N N . ALA A 1 196 ? -8.408 8.633 17.219 1.00 91.56 196 ALA A N 1
ATOM 1572 C CA . ALA A 1 196 ? -8.700 7.550 18.138 1.00 91.56 196 ALA A CA 1
ATOM 1573 C C . ALA A 1 196 ? -8.423 8.009 19.591 1.00 91.56 196 ALA A C 1
ATOM 1575 O O . ALA A 1 196 ? -9.307 7.955 20.446 1.00 91.56 196 ALA A O 1
ATOM 1576 N N . ASN A 1 197 ? -7.244 8.554 19.891 1.00 92.12 197 ASN A N 1
ATOM 1577 C CA . ASN A 1 197 ? -6.914 9.042 21.235 1.00 92.12 197 ASN A CA 1
ATOM 1578 C C . ASN A 1 197 ? -7.865 10.156 21.711 1.00 92.12 197 ASN A C 1
ATOM 1580 O O . ASN A 1 197 ? -8.240 10.181 22.886 1.00 92.12 197 ASN A O 1
ATOM 1584 N N . ALA A 1 198 ? -8.318 11.037 20.815 1.00 91.50 198 ALA A N 1
ATOM 1585 C CA . ALA A 1 198 ? -9.319 12.052 21.130 1.00 91.50 198 ALA A CA 1
ATOM 1586 C C . ALA A 1 198 ? -10.655 11.428 21.581 1.00 91.50 198 ALA A C 1
ATOM 1588 O O . ALA A 1 198 ? -11.256 11.891 22.556 1.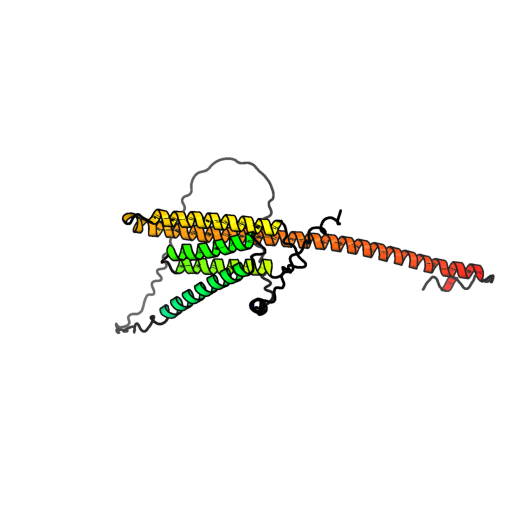00 91.50 198 ALA A O 1
ATOM 1589 N N . ILE A 1 199 ? -11.086 10.331 20.946 1.00 88.56 199 ILE A N 1
ATOM 1590 C CA . ILE A 1 199 ? -12.286 9.574 21.346 1.00 88.56 199 ILE A CA 1
ATOM 1591 C C . ILE A 1 199 ? -12.108 8.947 22.738 1.00 88.56 199 ILE A C 1
ATOM 1593 O O . ILE A 1 199 ? -13.029 9.009 23.555 1.00 88.56 199 ILE A O 1
ATOM 1597 N N . LEU A 1 200 ? -10.929 8.390 23.051 1.00 87.19 200 LEU A N 1
ATOM 1598 C CA . LEU A 1 200 ? -10.644 7.860 24.396 1.00 87.19 200 LEU A CA 1
ATOM 1599 C C . LEU A 1 200 ? -10.735 8.949 25.465 1.00 87.19 200 LEU A C 1
ATOM 1601 O O . LEU A 1 200 ? -11.387 8.756 26.493 1.00 87.19 200 LEU A O 1
ATOM 1605 N N . ASN A 1 201 ? -10.117 10.100 25.206 1.00 87.81 201 ASN A N 1
ATOM 1606 C CA . ASN A 1 201 ? -10.038 11.197 26.168 1.00 87.81 201 ASN A CA 1
ATOM 1607 C C . ASN A 1 201 ? -11.403 11.878 26.391 1.00 87.81 201 ASN A C 1
ATOM 1609 O O . ASN A 1 201 ? -11.708 12.317 27.499 1.00 87.81 201 ASN A O 1
ATOM 1613 N N . SER A 1 202 ? -12.269 11.893 25.373 1.00 84.25 202 SER A N 1
ATOM 1614 C CA . SER A 1 202 ? -13.666 12.355 25.452 1.00 84.25 202 SER A CA 1
ATOM 1615 C C . SER A 1 202 ? -14.534 11.532 26.432 1.00 84.25 202 SER A C 1
ATOM 1617 O O . SER A 1 202 ? -15.487 12.044 27.031 1.00 84.25 202 SER A O 1
ATOM 1619 N N . GLY A 1 203 ? -14.192 10.257 26.650 1.00 68.88 203 GLY A N 1
ATOM 1620 C CA . GLY A 1 203 ? -15.001 9.276 27.382 1.00 68.88 203 GLY A CA 1
ATOM 1621 C C . GLY A 1 203 ? -14.985 9.350 28.917 1.00 68.88 203 GLY A C 1
ATOM 1622 O O . GLY A 1 203 ? -15.636 8.521 29.559 1.00 68.88 203 GLY A O 1
ATOM 1623 N N . MET A 1 204 ? -14.284 10.306 29.538 1.00 71.50 204 MET A N 1
ATOM 1624 C CA . MET A 1 204 ? -14.127 10.348 31.005 1.00 71.50 204 MET A CA 1
ATOM 1625 C C . MET A 1 204 ? -15.399 10.740 31.784 1.00 71.50 204 MET A C 1
ATOM 1627 O O . MET A 1 204 ? -15.440 10.582 33.003 1.00 71.50 204 MET A O 1
ATOM 1631 N N . ASN A 1 205 ? -16.473 11.175 31.114 1.00 75.25 205 ASN A N 1
ATOM 1632 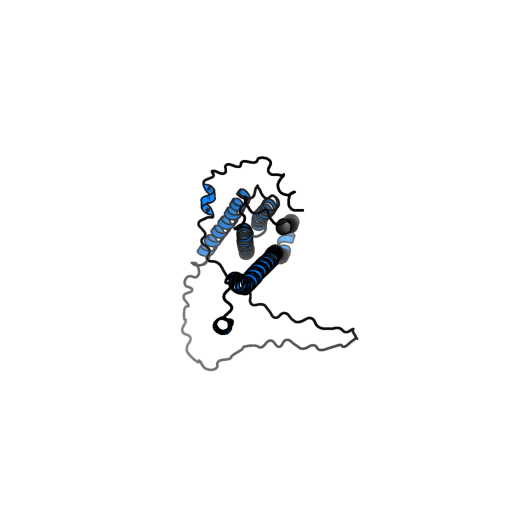C CA . ASN A 1 205 ? -17.725 11.551 31.778 1.00 75.25 205 ASN A CA 1
ATOM 1633 C C . ASN A 1 205 ? -18.714 10.365 31.889 1.00 75.25 205 ASN A C 1
ATOM 1635 O O . ASN A 1 205 ? -19.252 9.916 30.871 1.00 75.25 205 ASN A O 1
ATOM 1639 N N . PRO A 1 206 ? -19.042 9.877 33.106 1.00 64.19 206 PRO A N 1
ATOM 1640 C CA . PRO A 1 206 ? -19.818 8.647 33.305 1.00 64.19 206 PRO A CA 1
ATOM 1641 C C . PRO A 1 206 ? -21.260 8.725 32.781 1.00 64.19 206 PRO A C 1
ATOM 1643 O O . PRO A 1 206 ? -21.780 7.725 32.290 1.00 64.19 206 PRO A O 1
ATOM 1646 N N . LEU A 1 207 ? -21.889 9.905 32.807 1.00 59.53 207 LEU A N 1
ATOM 1647 C CA . LEU A 1 207 ? -23.263 10.108 32.323 1.00 59.53 207 LEU A CA 1
ATOM 1648 C C . LEU A 1 207 ? -23.369 10.167 30.790 1.00 59.53 207 LEU A C 1
ATOM 1650 O O . LEU A 1 207 ? -24.434 9.916 30.234 1.00 59.53 207 LEU A O 1
ATOM 1654 N N . ARG A 1 208 ? -22.263 10.433 30.083 1.00 65.94 208 ARG A N 1
ATOM 1655 C CA . ARG A 1 208 ? -22.243 10.434 28.612 1.00 65.94 208 ARG A CA 1
ATOM 1656 C C . ARG A 1 208 ? -22.110 9.034 28.008 1.00 65.94 208 ARG A C 1
ATOM 1658 O O . ARG A 1 208 ? -22.397 8.869 26.827 1.00 65.94 208 ARG A O 1
ATOM 1665 N N . ARG A 1 209 ? -21.746 8.013 28.796 1.00 66.00 209 ARG A N 1
ATOM 1666 C CA . ARG A 1 209 ? -21.415 6.653 28.319 1.00 66.00 209 ARG A CA 1
ATOM 1667 C C . ARG A 1 209 ? -22.473 6.014 27.413 1.00 66.00 209 ARG A C 1
ATOM 1669 O O . ARG A 1 209 ? -22.108 5.302 26.484 1.00 66.00 209 ARG A O 1
ATOM 1676 N N . PHE A 1 210 ? -23.762 6.260 27.654 1.00 59.78 210 PHE A N 1
ATOM 1677 C CA . PHE A 1 210 ? -24.828 5.599 26.892 1.00 59.78 210 PHE A CA 1
ATOM 1678 C C . PHE A 1 210 ? -25.100 6.253 25.528 1.00 59.78 210 PHE A C 1
ATOM 1680 O O . PHE A 1 210 ? -25.267 5.549 24.535 1.00 59.78 210 PHE A O 1
ATOM 1687 N N . ILE A 1 211 ? -25.090 7.590 25.456 1.00 62.94 211 ILE A N 1
ATOM 1688 C CA . ILE A 1 211 ? -25.219 8.328 24.184 1.00 62.94 211 ILE A CA 1
ATOM 1689 C C . ILE A 1 211 ? -23.943 8.137 23.351 1.00 62.94 211 ILE A C 1
ATOM 1691 O O . ILE A 1 211 ? -24.013 7.839 22.157 1.00 62.94 211 ILE A O 1
ATOM 1695 N N . LEU A 1 212 ? -22.785 8.170 24.017 1.00 62.06 212 LEU A N 1
ATOM 1696 C CA . LEU A 1 212 ? -21.484 7.924 23.406 1.00 62.06 212 LEU A CA 1
ATOM 1697 C C . LEU A 1 212 ? -21.361 6.516 22.817 1.00 62.06 212 LEU A C 1
ATOM 1699 O O . LEU A 1 212 ? -20.741 6.363 21.777 1.00 62.06 212 LEU A O 1
ATOM 1703 N N . ALA A 1 213 ? -21.993 5.484 23.387 1.00 69.12 213 ALA A N 1
ATOM 1704 C CA . ALA A 1 213 ? -21.881 4.123 22.849 1.00 69.12 213 ALA A CA 1
ATOM 1705 C C . ALA A 1 213 ? -22.344 4.001 21.380 1.00 69.12 213 ALA A C 1
ATOM 1707 O O . ALA A 1 213 ? -21.791 3.201 20.620 1.00 69.12 213 ALA A O 1
ATOM 1708 N N . ARG A 1 214 ? -23.340 4.795 20.956 1.00 75.81 214 ARG A N 1
ATOM 1709 C CA . ARG A 1 214 ? -23.812 4.814 19.561 1.00 75.81 214 ARG A CA 1
ATOM 1710 C C . ARG A 1 214 ? -22.933 5.690 18.669 1.00 75.81 214 ARG A C 1
ATOM 1712 O O . ARG A 1 214 ? -22.639 5.286 17.549 1.00 75.81 214 ARG A O 1
ATOM 1719 N N . GLU A 1 215 ? -22.500 6.843 19.166 1.00 80.31 215 GLU A N 1
ATOM 1720 C CA . GLU A 1 215 ? -21.625 7.772 18.440 1.00 80.31 215 GLU A CA 1
ATOM 1721 C C . GLU A 1 215 ? -20.219 7.192 18.219 1.00 80.31 215 GLU A C 1
ATOM 1723 O O . GLU A 1 215 ? -19.689 7.223 17.106 1.00 80.31 215 GLU A O 1
ATOM 1728 N N . HIS A 1 216 ? -19.669 6.526 19.235 1.00 82.06 216 HIS A N 1
ATOM 1729 C CA . HIS A 1 216 ? -18.396 5.814 19.161 1.00 82.06 216 HIS A CA 1
ATOM 1730 C C . HIS A 1 216 ? -18.437 4.724 18.094 1.00 82.06 216 HIS A C 1
ATOM 1732 O O . HIS A 1 216 ? -17.453 4.493 17.404 1.00 82.06 216 HIS A O 1
ATOM 1738 N N . ARG A 1 217 ? -19.586 4.065 17.897 1.00 86.44 217 ARG A N 1
ATOM 1739 C CA . ARG A 1 217 ? -19.726 3.046 16.852 1.00 86.44 217 ARG A CA 1
ATOM 1740 C C . ARG A 1 217 ? -19.531 3.633 15.452 1.00 86.44 217 ARG A C 1
ATOM 1742 O O . ARG A 1 217 ? -18.845 3.009 14.645 1.00 86.44 217 ARG A O 1
ATOM 1749 N N . SER A 1 218 ? -20.129 4.792 15.166 1.00 89.62 218 SER A N 1
ATOM 1750 C CA . SER A 1 218 ? -19.933 5.488 13.886 1.00 89.62 218 SER A CA 1
ATOM 1751 C C . SER A 1 218 ? -18.503 5.994 13.724 1.00 89.62 218 SER A C 1
ATOM 1753 O O . SER A 1 218 ? -17.926 5.824 12.654 1.00 89.62 218 SER A O 1
ATOM 1755 N N . GLN A 1 219 ? -17.907 6.535 14.788 1.00 90.50 219 GLN A N 1
ATOM 1756 C CA . GLN A 1 219 ? -16.524 7.016 14.767 1.00 90.50 219 GLN A CA 1
ATOM 1757 C C . GLN A 1 219 ? -15.530 5.873 14.520 1.00 90.50 219 GLN A C 1
ATOM 1759 O O . GLN A 1 219 ? -14.661 5.987 13.668 1.00 90.50 219 GLN A O 1
ATOM 1764 N N . LEU A 1 220 ? -15.703 4.721 15.173 1.00 90.62 220 LEU A N 1
ATOM 1765 C CA . LEU A 1 220 ? -14.860 3.541 14.947 1.00 90.62 220 LEU A CA 1
ATOM 1766 C C . LEU A 1 220 ? -15.014 2.989 13.527 1.00 90.62 220 LEU A C 1
ATOM 1768 O O . LEU A 1 220 ? -14.029 2.590 12.912 1.00 90.62 220 LEU A O 1
ATOM 1772 N N . SER A 1 221 ? -16.234 2.962 12.976 1.00 92.19 221 SER A N 1
ATOM 1773 C CA . SER A 1 221 ? -16.400 2.579 11.569 1.00 92.19 221 SER A CA 1
ATOM 1774 C C . SER A 1 221 ? -15.737 3.563 10.613 1.00 92.19 221 SER A C 1
ATOM 1776 O O . SER A 1 221 ? -15.188 3.125 9.607 1.00 92.19 221 SER A O 1
ATOM 1778 N N . ASP A 1 222 ? -15.776 4.857 10.929 1.00 94.50 222 ASP A N 1
ATOM 1779 C CA . ASP A 1 222 ? -15.129 5.896 10.133 1.00 94.50 222 ASP A CA 1
ATOM 1780 C C . ASP A 1 222 ? -13.602 5.755 10.180 1.00 94.50 222 ASP A C 1
ATOM 1782 O O . ASP A 1 222 ? -12.951 5.750 9.145 1.00 94.50 222 ASP A O 1
ATOM 1786 N N . LEU A 1 223 ? -13.023 5.501 11.354 1.00 94.12 223 LEU A N 1
ATOM 1787 C CA . LEU A 1 223 ? -11.591 5.229 11.498 1.00 94.12 223 LEU A CA 1
ATOM 1788 C C . LEU A 1 223 ? -11.144 3.985 10.706 1.00 94.12 223 LEU A C 1
ATOM 1790 O O . LEU A 1 223 ? -10.126 4.036 10.019 1.00 94.12 223 LEU A O 1
ATOM 1794 N N . VAL A 1 224 ? -11.903 2.881 10.750 1.00 94.50 224 VAL A N 1
ATOM 1795 C CA . VAL A 1 224 ? -11.611 1.684 9.932 1.00 94.50 224 VAL A CA 1
ATOM 1796 C C . VAL A 1 224 ? -11.724 1.996 8.435 1.00 94.50 224 VAL A C 1
ATOM 1798 O O . VAL A 1 224 ? -10.918 1.506 7.646 1.00 94.50 224 VAL A O 1
ATOM 1801 N N . LEU A 1 225 ? -12.692 2.825 8.034 1.00 96.00 225 LEU A N 1
ATOM 1802 C CA . LEU A 1 225 ? -12.839 3.276 6.650 1.00 96.00 225 LEU A CA 1
ATOM 1803 C C . LEU A 1 225 ? -11.658 4.150 6.207 1.00 96.00 225 LEU A C 1
ATOM 1805 O O . LEU A 1 225 ? -11.133 3.949 5.118 1.00 96.00 225 LEU A O 1
ATOM 1809 N N . ARG A 1 226 ? -11.198 5.082 7.047 1.00 96.88 226 ARG A N 1
ATOM 1810 C CA . ARG A 1 226 ? -10.019 5.915 6.762 1.00 96.88 226 ARG A CA 1
ATOM 1811 C C . ARG A 1 226 ? -8.748 5.083 6.656 1.00 96.88 226 ARG A C 1
ATOM 1813 O O . ARG A 1 226 ? -7.960 5.321 5.749 1.00 96.88 226 ARG A O 1
ATOM 1820 N N . LEU A 1 227 ? -8.582 4.080 7.521 1.00 96.75 227 LEU A N 1
ATOM 1821 C CA . LEU A 1 227 ? -7.478 3.127 7.414 1.00 96.75 227 LEU A CA 1
ATOM 1822 C C . LEU A 1 227 ? -7.538 2.361 6.087 1.00 96.75 227 LEU A C 1
ATOM 1824 O O . LEU A 1 227 ? -6.512 2.157 5.443 1.00 96.75 227 LEU A O 1
ATOM 1828 N N . ALA A 1 228 ? -8.739 1.965 5.658 1.00 96.31 228 ALA A N 1
ATOM 1829 C CA . ALA A 1 228 ? -8.922 1.315 4.371 1.00 96.31 228 ALA A CA 1
ATOM 1830 C C . ALA A 1 228 ? -8.569 2.235 3.192 1.00 96.31 228 ALA A C 1
ATOM 1832 O O . ALA A 1 228 ? -7.838 1.819 2.300 1.00 96.31 228 ALA A O 1
ATOM 1833 N N . ASN A 1 229 ? -9.016 3.490 3.217 1.00 97.38 229 ASN A N 1
ATOM 1834 C CA . ASN A 1 229 ? -8.675 4.464 2.181 1.00 97.38 229 ASN A CA 1
ATOM 1835 C C . ASN A 1 229 ? -7.161 4.720 2.121 1.00 97.38 229 ASN A C 1
ATOM 1837 O O . ASN A 1 229 ? -6.596 4.714 1.035 1.00 97.38 229 ASN A O 1
ATOM 1841 N N . ALA A 1 230 ? -6.500 4.862 3.275 1.00 97.19 230 ALA A N 1
ATOM 1842 C CA . ALA A 1 230 ? -5.052 5.053 3.348 1.00 97.19 230 ALA A CA 1
ATOM 1843 C C . ALA A 1 230 ? -4.273 3.870 2.741 1.00 97.19 230 ALA A C 1
ATOM 1845 O O . ALA A 1 230 ? -3.305 4.076 2.013 1.00 97.19 230 ALA A O 1
ATOM 1846 N N . ASP A 1 231 ? -4.715 2.637 3.001 1.00 96.56 231 ASP A N 1
ATOM 1847 C CA . ASP A 1 231 ? -4.156 1.424 2.388 1.00 96.56 231 ASP A CA 1
ATOM 1848 C C . ASP A 1 231 ? -4.397 1.372 0.868 1.00 96.56 231 ASP A C 1
ATOM 1850 O O . ASP A 1 231 ? -3.499 1.050 0.092 1.00 96.56 231 ASP A O 1
ATOM 1854 N N . ASP A 1 232 ? -5.599 1.732 0.413 1.00 96.50 232 ASP A N 1
ATOM 1855 C CA . ASP A 1 232 ? -5.915 1.760 -1.016 1.00 96.50 232 ASP A CA 1
ATOM 1856 C C . ASP A 1 232 ? -5.117 2.839 -1.772 1.00 96.50 232 ASP A C 1
ATOM 1858 O O . ASP A 1 232 ? -4.638 2.573 -2.879 1.00 96.50 232 ASP A O 1
ATOM 1862 N N . ASP A 1 233 ? -4.905 4.011 -1.167 1.00 96.44 233 ASP A N 1
ATOM 1863 C CA . ASP A 1 233 ? -4.050 5.074 -1.704 1.00 96.44 233 ASP A CA 1
ATOM 1864 C C . ASP A 1 233 ? -2.582 4.638 -1.761 1.00 96.44 233 ASP A C 1
ATOM 1866 O O . ASP A 1 233 ? -1.931 4.791 -2.800 1.00 96.44 233 ASP A O 1
ATOM 1870 N N . PHE A 1 234 ? -2.079 4.022 -0.686 1.00 96.12 234 PHE A N 1
ATOM 1871 C CA . PHE A 1 234 ? -0.743 3.432 -0.648 1.00 96.12 234 PHE A CA 1
ATOM 1872 C C . PHE A 1 234 ? -0.552 2.425 -1.791 1.00 96.12 234 PHE A C 1
ATOM 1874 O O . PHE A 1 234 ? 0.351 2.571 -2.619 1.00 96.12 234 PHE A O 1
ATOM 1881 N N . ARG A 1 235 ? -1.453 1.445 -1.907 1.00 95.88 235 ARG A N 1
ATOM 1882 C CA . ARG A 1 235 ? -1.398 0.423 -2.957 1.00 95.88 235 ARG A CA 1
ATOM 1883 C C . ARG A 1 235 ? -1.458 1.034 -4.353 1.00 95.88 235 ARG A C 1
ATOM 1885 O O . ARG A 1 235 ? -0.705 0.624 -5.234 1.00 95.88 235 ARG A O 1
ATOM 1892 N N . ARG A 1 236 ? -2.316 2.034 -4.565 1.00 96.50 236 ARG A N 1
ATOM 1893 C CA . ARG A 1 236 ? -2.417 2.742 -5.845 1.00 96.50 236 ARG A CA 1
ATOM 1894 C C . ARG A 1 236 ? -1.102 3.421 -6.220 1.00 96.50 236 ARG A C 1
ATOM 1896 O O . ARG A 1 236 ? -0.719 3.373 -7.386 1.00 96.50 236 ARG A O 1
ATOM 1903 N N . LEU A 1 237 ? -0.403 4.033 -5.265 1.00 94.94 237 LEU A N 1
ATOM 1904 C CA . LEU A 1 237 ? 0.900 4.652 -5.517 1.00 94.94 237 LEU A CA 1
ATOM 1905 C C . LEU A 1 237 ? 1.965 3.615 -5.897 1.00 94.94 237 LEU A C 1
ATOM 1907 O O . LEU A 1 237 ? 2.710 3.841 -6.849 1.00 94.94 237 LEU A O 1
ATOM 1911 N N . ILE A 1 238 ? 1.990 2.458 -5.230 1.00 92.75 238 ILE A N 1
ATOM 1912 C CA . ILE A 1 238 ? 2.890 1.348 -5.588 1.00 92.75 238 ILE A CA 1
ATOM 1913 C C . ILE A 1 238 ? 2.566 0.790 -6.985 1.00 92.75 238 ILE A C 1
ATOM 1915 O O . ILE A 1 238 ? 3.468 0.542 -7.789 1.00 92.75 238 ILE A O 1
ATOM 1919 N N . GLU A 1 239 ? 1.284 0.630 -7.320 1.00 94.06 239 GLU A N 1
ATOM 1920 C CA . GLU A 1 239 ? 0.848 0.214 -8.660 1.00 94.06 239 GLU A CA 1
ATOM 1921 C C . GLU A 1 239 ? 1.276 1.228 -9.735 1.00 94.06 239 GLU A C 1
ATOM 1923 O O . GLU A 1 239 ? 1.726 0.847 -10.816 1.00 94.06 239 GLU A O 1
ATOM 1928 N N . LEU A 1 240 ? 1.174 2.529 -9.458 1.00 93.69 240 LEU A N 1
ATOM 1929 C CA . LEU A 1 240 ? 1.624 3.565 -10.388 1.00 93.69 240 LEU A CA 1
ATOM 1930 C C . LEU A 1 240 ? 3.148 3.558 -10.567 1.00 93.69 240 LEU A C 1
ATOM 1932 O O . LEU A 1 240 ? 3.612 3.655 -11.704 1.00 93.69 240 LEU A O 1
ATOM 1936 N N . ASP A 1 241 ? 3.919 3.392 -9.487 1.00 92.94 241 ASP A N 1
ATOM 1937 C CA . ASP A 1 241 ? 5.384 3.293 -9.548 1.00 92.94 241 ASP A CA 1
ATOM 1938 C C . ASP A 1 241 ? 5.836 2.099 -10.396 1.00 92.94 241 ASP A C 1
ATOM 1940 O O . ASP A 1 241 ? 6.626 2.237 -11.332 1.00 92.94 241 ASP A O 1
ATOM 1944 N N . THR A 1 242 ? 5.284 0.919 -10.113 1.00 91.25 242 THR A N 1
ATOM 1945 C CA . THR A 1 242 ? 5.624 -0.314 -10.833 1.00 91.25 242 THR A CA 1
ATOM 1946 C C . THR A 1 242 ? 5.283 -0.212 -12.319 1.00 91.25 242 THR A C 1
ATOM 1948 O O . THR A 1 242 ? 6.124 -0.531 -13.161 1.00 91.25 242 THR A O 1
ATOM 1951 N N . ASN A 1 243 ? 4.112 0.328 -12.667 1.00 93.88 243 ASN A N 1
ATOM 1952 C CA . ASN A 1 243 ? 3.730 0.568 -14.061 1.00 93.88 243 ASN A CA 1
ATOM 1953 C C . ASN A 1 243 ? 4.648 1.584 -14.760 1.00 93.88 243 ASN A C 1
ATOM 1955 O O . ASN A 1 243 ? 5.028 1.381 -15.919 1.00 93.88 243 ASN A O 1
ATOM 1959 N N . ALA A 1 244 ? 5.048 2.656 -14.068 1.00 92.69 244 ALA A N 1
ATOM 1960 C CA . ALA A 1 244 ? 5.987 3.638 -14.604 1.00 92.69 244 ALA A CA 1
ATOM 1961 C C . ALA A 1 244 ? 7.358 3.002 -14.890 1.00 92.69 244 ALA A C 1
ATOM 1963 O O . ALA A 1 244 ? 7.943 3.228 -15.953 1.00 92.69 244 ALA A O 1
ATOM 1964 N N . ARG A 1 245 ? 7.848 2.142 -13.988 1.00 90.81 245 ARG A N 1
ATOM 1965 C CA . ARG A 1 245 ? 9.106 1.403 -14.169 1.00 90.81 245 ARG A CA 1
ATOM 1966 C C . ARG A 1 245 ? 9.031 0.409 -15.326 1.00 90.81 245 ARG A C 1
ATOM 1968 O O . ARG A 1 245 ? 9.949 0.387 -16.142 1.00 90.81 245 ARG A O 1
ATOM 1975 N N . ILE A 1 246 ? 7.944 -0.356 -15.440 1.00 92.75 246 ILE A N 1
ATOM 1976 C CA . ILE A 1 246 ? 7.730 -1.294 -16.555 1.00 92.75 246 ILE A CA 1
ATOM 1977 C C . ILE A 1 246 ? 7.724 -0.542 -17.889 1.00 92.75 246 ILE A C 1
ATOM 1979 O O . ILE A 1 246 ? 8.425 -0.939 -18.816 1.00 92.75 246 ILE A O 1
ATOM 1983 N N . THR A 1 247 ? 7.004 0.579 -17.970 1.00 95.31 247 THR A N 1
ATOM 1984 C CA . THR A 1 247 ? 6.956 1.412 -19.183 1.00 95.31 247 THR A CA 1
ATOM 1985 C C . THR A 1 247 ? 8.349 1.922 -19.551 1.00 95.31 247 THR A C 1
ATOM 1987 O O . THR A 1 247 ? 8.759 1.836 -20.707 1.00 95.31 247 THR A O 1
ATOM 1990 N N . LYS A 1 248 ? 9.121 2.392 -18.563 1.00 94.50 248 LYS A N 1
ATOM 1991 C CA . LYS A 1 248 ? 10.506 2.828 -18.775 1.00 94.50 248 LYS A CA 1
ATOM 1992 C C . LYS A 1 248 ? 11.387 1.692 -19.306 1.00 94.50 248 LYS A C 1
ATOM 1994 O O . LYS A 1 248 ? 12.123 1.911 -20.259 1.00 94.50 248 LYS A O 1
ATOM 1999 N N . MET A 1 249 ? 11.288 0.490 -18.734 1.00 92.50 249 MET A N 1
ATOM 2000 C CA . MET A 1 249 ? 12.047 -0.685 -19.190 1.00 92.50 249 MET A CA 1
ATOM 2001 C C . MET A 1 249 ? 11.656 -1.127 -20.606 1.00 92.50 249 MET A C 1
ATOM 2003 O O . MET A 1 249 ? 12.515 -1.519 -21.393 1.00 92.50 249 MET A O 1
ATOM 2007 N N . GLN A 1 250 ? 10.370 -1.053 -20.953 1.00 95.38 250 GLN A N 1
ATOM 2008 C CA . GLN A 1 250 ? 9.893 -1.360 -22.303 1.00 95.38 250 GLN A CA 1
ATOM 2009 C C . GLN A 1 250 ? 10.424 -0.359 -23.330 1.00 95.38 250 GLN A C 1
ATOM 2011 O O . GLN A 1 250 ? 10.843 -0.769 -24.411 1.00 95.38 250 GLN A O 1
ATOM 2016 N N . LEU A 1 251 ? 10.461 0.931 -22.985 1.00 96.44 251 LEU A N 1
ATOM 2017 C CA . LEU A 1 251 ? 11.041 1.965 -23.842 1.00 96.44 251 LEU A CA 1
ATOM 2018 C C . LEU A 1 251 ? 12.535 1.717 -24.078 1.00 96.44 251 LEU A C 1
ATOM 2020 O O . LEU A 1 251 ? 12.956 1.660 -25.230 1.00 96.44 251 LEU A O 1
ATOM 2024 N N . THR A 1 252 ? 13.318 1.466 -23.023 1.00 95.94 252 THR A N 1
ATOM 2025 C CA . THR A 1 252 ? 14.759 1.194 -23.172 1.00 95.94 252 THR A CA 1
ATOM 2026 C C . THR A 1 252 ? 15.024 -0.093 -23.952 1.00 95.94 252 THR A C 1
ATOM 2028 O O . THR A 1 252 ? 15.890 -0.120 -24.819 1.00 95.94 252 THR A O 1
ATOM 2031 N N . SER A 1 253 ? 14.239 -1.150 -23.717 1.00 95.69 253 SER A N 1
ATOM 2032 C CA . SER A 1 253 ? 14.353 -2.404 -24.473 1.00 95.69 253 SER A CA 1
ATOM 2033 C C . SER A 1 253 ? 13.990 -2.219 -25.951 1.00 95.69 253 SER A C 1
ATOM 2035 O O . SER A 1 253 ? 14.646 -2.781 -26.829 1.00 95.69 253 SER A O 1
ATOM 2037 N N . SER A 1 254 ? 12.981 -1.395 -26.249 1.00 96.38 254 SER A N 1
ATOM 2038 C CA . SER A 1 254 ? 12.610 -1.050 -27.623 1.00 96.38 254 SER A CA 1
ATOM 2039 C C . SER A 1 254 ? 13.709 -0.248 -28.326 1.00 96.38 254 SER A C 1
ATOM 2041 O O . SER A 1 254 ? 13.980 -0.493 -29.501 1.00 96.38 254 SER A O 1
ATOM 2043 N N . GLU A 1 255 ? 14.350 0.694 -27.632 1.00 96.69 255 GLU A N 1
ATOM 2044 C CA . GLU A 1 255 ? 15.478 1.467 -28.165 1.00 96.69 255 GLU A CA 1
ATOM 2045 C C . GLU A 1 255 ? 16.687 0.568 -28.455 1.00 96.69 255 GLU A C 1
ATOM 2047 O O . GLU A 1 255 ? 17.254 0.623 -29.548 1.00 96.69 255 GLU A O 1
ATOM 2052 N N . GLU A 1 256 ? 17.043 -0.319 -27.524 1.00 96.81 256 GLU A N 1
ATOM 2053 C CA . GLU A 1 256 ? 18.117 -1.298 -27.709 1.00 96.81 256 GLU A CA 1
ATOM 2054 C C . GLU A 1 256 ? 17.830 -2.243 -28.879 1.00 96.81 256 GLU A C 1
ATOM 2056 O O . GLU A 1 256 ? 18.698 -2.467 -29.727 1.00 96.81 256 GLU A O 1
ATOM 2061 N N . SER A 1 257 ? 16.596 -2.742 -28.980 1.00 96.00 257 SER A N 1
ATOM 2062 C CA . SER A 1 257 ? 16.160 -3.580 -30.096 1.00 96.00 257 SER A CA 1
ATOM 2063 C C . SER A 1 257 ? 16.273 -2.842 -31.434 1.00 96.00 257 SER A C 1
ATOM 2065 O O . SER A 1 257 ? 16.821 -3.385 -32.394 1.00 96.00 257 SER A O 1
ATOM 2067 N N . ALA A 1 258 ? 15.858 -1.572 -31.504 1.00 96.44 258 ALA A N 1
ATOM 2068 C CA . ALA A 1 258 ? 15.995 -0.757 -32.712 1.00 96.44 258 ALA A CA 1
ATOM 2069 C C . ALA A 1 258 ? 17.467 -0.560 -33.119 1.00 96.44 258 ALA A C 1
ATOM 2071 O O . ALA A 1 258 ? 17.802 -0.630 -34.306 1.00 96.44 258 ALA A O 1
ATOM 2072 N N . ILE A 1 259 ? 18.364 -0.365 -32.146 1.00 97.12 259 ILE A N 1
ATOM 2073 C CA . ILE A 1 259 ? 19.811 -0.270 -32.386 1.00 97.12 259 ILE A CA 1
ATOM 2074 C C . ILE A 1 259 ? 20.359 -1.597 -32.924 1.00 97.12 259 ILE A C 1
ATOM 2076 O O . ILE A 1 259 ? 21.125 -1.596 -33.892 1.00 97.12 259 ILE A O 1
ATOM 2080 N N . ILE A 1 260 ? 19.969 -2.725 -32.326 1.00 97.19 260 ILE A N 1
ATOM 2081 C CA . ILE A 1 260 ? 20.388 -4.063 -32.763 1.00 97.19 260 ILE A CA 1
ATOM 2082 C C . ILE A 1 260 ? 19.889 -4.338 -34.185 1.00 97.19 260 ILE A C 1
ATOM 2084 O O . ILE A 1 260 ? 20.678 -4.749 -35.037 1.00 97.19 260 ILE A O 1
ATOM 2088 N N . HIS A 1 261 ? 18.620 -4.046 -34.477 1.00 95.81 261 HIS A N 1
ATOM 2089 C CA . HIS A 1 261 ? 18.040 -4.217 -35.808 1.00 95.81 261 HIS A CA 1
ATOM 2090 C C . HIS A 1 261 ? 18.736 -3.356 -36.864 1.00 95.81 261 HIS A C 1
ATOM 2092 O O . HIS A 1 261 ? 19.031 -3.860 -37.949 1.00 95.81 261 HIS A O 1
ATOM 2098 N N . ARG A 1 262 ? 19.069 -2.096 -36.550 1.00 97.50 262 ARG A N 1
ATOM 2099 C CA . ARG A 1 262 ? 19.843 -1.233 -37.457 1.00 97.50 262 ARG A CA 1
ATOM 2100 C C . ARG A 1 262 ? 21.219 -1.836 -37.757 1.00 97.50 262 ARG A C 1
ATOM 2102 O O . ARG A 1 262 ? 21.574 -1.974 -38.922 1.00 97.50 262 ARG A O 1
ATOM 2109 N N . LYS A 1 263 ? 21.961 -2.268 -36.730 1.00 97.75 263 LYS A N 1
ATOM 2110 C CA . LYS A 1 263 ? 23.282 -2.899 -36.913 1.00 97.75 263 LYS A CA 1
ATOM 2111 C C . LYS A 1 263 ? 23.204 -4.185 -37.736 1.00 97.75 263 LYS A C 1
ATOM 2113 O O . LYS A 1 263 ? 24.059 -4.422 -38.585 1.00 97.75 263 LYS A O 1
ATOM 2118 N N . LEU A 1 264 ? 22.184 -5.010 -37.501 1.00 97.38 264 LEU A N 1
ATOM 2119 C CA . LEU A 1 264 ? 21.977 -6.241 -38.261 1.00 97.38 264 LEU A CA 1
ATOM 2120 C C . LEU A 1 264 ? 21.688 -5.942 -39.739 1.00 97.38 264 LEU A C 1
ATOM 2122 O O . LEU A 1 264 ? 22.262 -6.585 -40.616 1.00 97.38 264 LEU A O 1
ATOM 2126 N N . HIS A 1 265 ? 20.856 -4.937 -40.013 1.00 97.25 265 HIS A N 1
ATOM 2127 C CA . HIS A 1 265 ? 20.562 -4.481 -41.369 1.00 97.25 265 HIS A CA 1
ATOM 2128 C C . HIS A 1 265 ? 21.817 -3.951 -42.089 1.00 97.25 265 HIS A C 1
ATOM 2130 O O . HIS A 1 265 ? 22.036 -4.252 -43.266 1.00 97.25 265 HIS A O 1
ATOM 2136 N N . ASP A 1 266 ? 22.683 -3.213 -41.390 1.00 97.69 266 ASP A N 1
ATOM 2137 C CA . ASP A 1 266 ? 23.948 -2.720 -41.949 1.00 97.69 266 ASP A CA 1
ATOM 2138 C C . ASP A 1 266 ? 24.884 -3.878 -42.334 1.00 97.69 266 ASP A C 1
ATOM 2140 O O . ASP A 1 266 ? 25.453 -3.886 -43.429 1.00 97.69 266 ASP A O 1
ATOM 2144 N N . ILE A 1 267 ? 24.987 -4.905 -41.481 1.00 97.50 267 ILE A N 1
ATOM 2145 C CA . ILE A 1 267 ? 25.767 -6.120 -41.765 1.00 97.50 267 ILE A CA 1
ATOM 2146 C C . ILE A 1 267 ? 25.196 -6.868 -42.975 1.00 97.50 267 ILE A C 1
ATOM 2148 O O . ILE A 1 267 ? 25.951 -7.260 -43.865 1.00 97.50 267 ILE A O 1
ATOM 2152 N N . GLN A 1 268 ? 23.873 -7.034 -43.050 1.00 96.94 268 GLN A N 1
ATOM 2153 C CA . GLN A 1 268 ? 23.213 -7.668 -44.197 1.00 96.94 268 GLN A CA 1
ATOM 2154 C C . GLN A 1 268 ? 23.470 -6.896 -45.497 1.00 96.94 268 GLN A C 1
ATOM 2156 O O . GLN A 1 268 ? 23.761 -7.498 -46.531 1.00 96.94 268 GLN A O 1
ATOM 2161 N N . THR A 1 269 ? 23.440 -5.565 -45.436 1.00 97.25 269 THR A N 1
ATOM 2162 C CA . THR A 1 269 ? 23.731 -4.696 -46.582 1.00 97.25 269 THR A CA 1
ATOM 2163 C C . THR A 1 269 ? 25.182 -4.847 -47.047 1.00 97.25 269 THR A C 1
ATOM 2165 O O . THR A 1 269 ? 25.441 -4.944 -48.249 1.00 97.25 269 THR A O 1
ATOM 2168 N N . LEU A 1 270 ? 26.143 -4.904 -46.119 1.00 97.38 270 LEU A N 1
ATOM 2169 C CA . LEU A 1 270 ? 27.554 -5.146 -46.440 1.00 97.38 270 LEU A CA 1
ATOM 2170 C C . LEU A 1 270 ? 27.775 -6.536 -47.045 1.00 97.38 270 LEU A C 1
ATOM 2172 O O . LEU A 1 270 ? 28.492 -6.657 -48.038 1.00 97.38 270 LEU A O 1
ATOM 2176 N N . HIS A 1 271 ? 27.125 -7.564 -46.496 1.00 96.06 271 HIS A N 1
ATOM 2177 C CA . HIS A 1 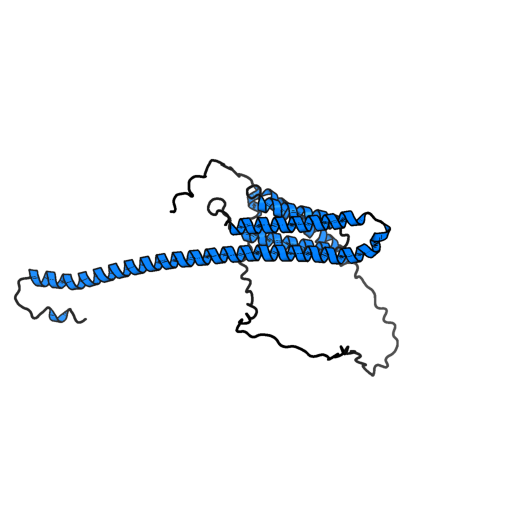271 ? 27.182 -8.925 -47.025 1.00 96.06 271 HIS A CA 1
ATOM 2178 C C . HIS A 1 271 ? 26.640 -8.997 -48.460 1.00 96.06 271 HIS A C 1
ATOM 2180 O O . HIS A 1 271 ? 27.300 -9.546 -49.339 1.00 96.06 271 HIS A O 1
ATOM 2186 N N . ALA A 1 272 ? 25.490 -8.367 -48.728 1.00 94.94 272 ALA A N 1
ATOM 2187 C CA . ALA A 1 272 ? 24.915 -8.293 -50.071 1.00 94.94 272 ALA A CA 1
ATOM 2188 C C . ALA A 1 272 ? 25.852 -7.582 -51.064 1.00 94.94 272 ALA A C 1
ATOM 2190 O O . ALA A 1 272 ? 26.039 -8.052 -52.184 1.00 94.94 272 ALA A O 1
ATOM 2191 N N . ARG A 1 273 ? 26.499 -6.482 -50.650 1.00 94.44 273 ARG A N 1
ATOM 2192 C CA . ARG A 1 273 ? 27.492 -5.785 -51.485 1.00 94.44 273 ARG A CA 1
ATOM 2193 C C . ARG A 1 273 ? 28.692 -6.677 -51.795 1.00 94.44 273 ARG A C 1
ATOM 2195 O O . ARG A 1 273 ? 29.060 -6.796 -52.959 1.00 94.44 273 ARG A O 1
ATOM 2202 N N . LEU A 1 274 ? 29.282 -7.323 -50.790 1.00 95.06 274 LEU A N 1
ATOM 2203 C CA . LEU A 1 274 ? 30.422 -8.225 -50.989 1.00 95.06 274 LEU A CA 1
ATOM 2204 C C . LEU A 1 274 ? 30.079 -9.381 -51.936 1.00 95.06 274 LEU A C 1
ATOM 2206 O O . LEU A 1 274 ? 30.860 -9.671 -52.839 1.00 95.06 274 LEU A O 1
ATOM 2210 N N . PHE A 1 275 ? 28.895 -9.978 -51.787 1.00 94.19 275 PHE A N 1
ATOM 2211 C CA . PHE A 1 275 ? 28.424 -11.053 -52.660 1.00 94.19 275 PHE A CA 1
ATOM 2212 C C . PHE A 1 275 ? 28.339 -10.623 -54.134 1.00 94.19 275 PHE A C 1
ATOM 2214 O O . PHE A 1 275 ? 28.709 -11.388 -55.018 1.00 94.19 275 PHE A O 1
ATOM 2221 N N . ILE A 1 276 ? 27.924 -9.379 -54.402 1.00 92.19 276 ILE A N 1
ATOM 2222 C CA . ILE A 1 276 ? 27.877 -8.814 -55.760 1.00 92.19 276 ILE A CA 1
ATOM 2223 C C . ILE A 1 276 ? 29.286 -8.490 -56.289 1.00 92.19 276 ILE A C 1
ATOM 2225 O O . ILE A 1 276 ? 29.575 -8.732 -57.460 1.00 92.19 276 ILE A O 1
ATOM 2229 N N . PHE A 1 277 ? 30.180 -7.943 -55.457 1.00 92.75 277 PHE A N 1
ATOM 2230 C CA . PHE A 1 277 ? 31.507 -7.494 -55.903 1.00 92.75 277 PHE A CA 1
ATOM 2231 C C . PHE A 1 277 ? 32.516 -8.629 -56.117 1.00 92.75 277 PHE A C 1
ATOM 2233 O O . PHE A 1 277 ? 33.369 -8.510 -56.996 1.00 92.75 277 PHE A O 1
ATOM 2240 N N . ILE A 1 278 ? 32.438 -9.725 -55.355 1.00 91.88 278 ILE A N 1
ATOM 2241 C CA . ILE A 1 278 ? 33.406 -10.831 -55.443 1.00 91.88 278 ILE A CA 1
ATOM 2242 C C . ILE A 1 278 ? 33.465 -11.436 -56.863 1.00 91.88 278 ILE A C 1
ATOM 2244 O O . ILE A 1 278 ? 34.559 -11.465 -57.430 1.00 91.88 278 ILE A O 1
ATOM 2248 N N . PRO A 1 279 ? 32.349 -11.842 -57.505 1.00 87.75 279 PRO A N 1
ATOM 2249 C CA . PRO A 1 279 ? 32.383 -12.376 -58.869 1.00 87.75 279 PRO A CA 1
ATOM 2250 C C . PRO A 1 279 ? 32.966 -11.394 -59.891 1.00 87.75 279 PRO A C 1
ATOM 2252 O O . PRO A 1 279 ? 33.688 -11.803 -60.796 1.00 87.75 279 PRO A O 1
ATOM 2255 N N . ILE A 1 280 ? 32.696 -10.093 -59.729 1.00 84.31 280 ILE A N 1
ATOM 2256 C CA . ILE A 1 280 ? 33.207 -9.040 -60.621 1.00 84.31 280 ILE A CA 1
ATOM 2257 C C . ILE A 1 280 ? 34.735 -8.937 -60.517 1.00 84.31 280 ILE A C 1
ATOM 2259 O O . ILE A 1 280 ? 35.413 -8.797 -61.535 1.00 84.31 280 ILE A O 1
ATOM 2263 N N . LEU A 1 281 ? 35.287 -9.029 -59.303 1.00 85.44 281 LEU A N 1
ATOM 2264 C CA . LEU A 1 281 ? 36.736 -9.015 -59.091 1.00 85.44 281 LEU A CA 1
ATOM 2265 C C . LEU A 1 281 ? 37.409 -10.253 -59.705 1.00 85.44 281 LEU A C 1
ATOM 2267 O O . LEU A 1 281 ? 38.405 -10.107 -60.410 1.00 85.44 281 LEU A O 1
ATOM 2271 N N . PHE A 1 282 ? 36.831 -11.446 -59.528 1.00 83.56 282 PHE A N 1
ATOM 2272 C CA . PHE A 1 282 ? 37.347 -12.686 -60.131 1.00 83.56 282 PHE A CA 1
ATOM 2273 C C . PHE A 1 282 ? 37.234 -12.710 -61.667 1.00 83.56 282 PHE A C 1
ATOM 2275 O O . PHE A 1 282 ? 38.117 -13.230 -62.354 1.00 83.56 282 PHE A O 1
ATOM 2282 N N . ALA A 1 283 ? 36.184 -12.111 -62.236 1.00 77.56 283 ALA A N 1
ATOM 2283 C CA . ALA A 1 283 ? 36.030 -11.984 -63.68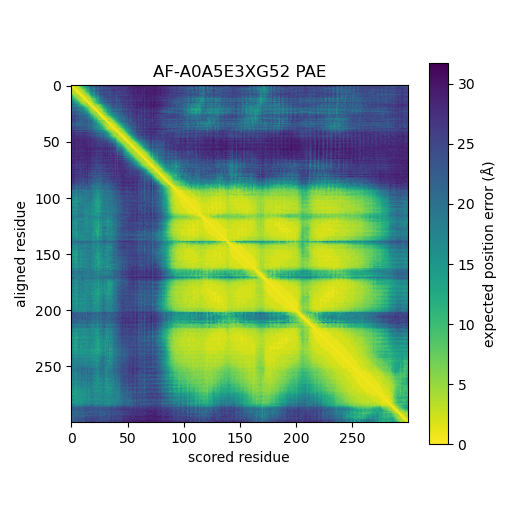6 1.00 77.56 283 ALA A CA 1
ATOM 2284 C C . ALA A 1 283 ? 37.092 -11.066 -64.317 1.00 77.56 283 ALA A C 1
ATOM 2286 O O . ALA A 1 283 ? 37.451 -11.246 -65.477 1.00 77.56 283 ALA A O 1
ATOM 2287 N N . ARG A 1 284 ? 37.615 -10.087 -63.567 1.00 77.25 284 ARG A N 1
ATOM 2288 C CA . ARG A 1 284 ? 38.631 -9.151 -64.069 1.00 77.25 284 ARG A CA 1
ATOM 2289 C C . ARG A 1 284 ? 40.031 -9.765 -64.137 1.00 77.25 284 ARG A C 1
ATOM 2291 O O . ARG A 1 284 ? 40.785 -9.418 -65.039 1.00 77.25 284 ARG A O 1
ATOM 2298 N N . ASP A 1 285 ? 40.369 -10.644 -63.199 1.00 77.75 285 ASP A N 1
ATOM 2299 C CA . ASP A 1 285 ? 41.719 -11.215 -63.081 1.00 77.75 285 ASP A CA 1
ATOM 2300 C C . ASP A 1 285 ? 41.925 -12.455 -63.966 1.00 77.75 285 ASP A C 1
ATOM 2302 O O . ASP A 1 285 ? 43.043 -12.804 -64.333 1.00 77.75 285 ASP A O 1
ATOM 2306 N N . SER A 1 286 ? 40.838 -13.115 -64.376 1.00 69.69 286 SER A N 1
ATOM 2307 C CA . SER A 1 286 ? 40.928 -14.371 -65.126 1.00 69.69 286 SER A CA 1
ATOM 2308 C C . SER A 1 286 ? 41.431 -14.227 -66.564 1.00 69.69 286 SER A C 1
ATOM 2310 O O . SER A 1 286 ? 41.772 -15.249 -67.140 1.00 69.69 286 SER A O 1
ATOM 2312 N N . GLY A 1 287 ? 41.533 -13.026 -67.153 1.00 64.94 287 GLY A N 1
ATOM 2313 C CA . GLY A 1 287 ? 42.236 -12.784 -68.431 1.00 64.94 287 GLY A CA 1
ATOM 2314 C C . GLY A 1 287 ? 41.788 -13.619 -69.647 1.00 64.94 287 GLY A C 1
ATOM 2315 O O . GLY A 1 287 ? 42.413 -13.548 -70.703 1.00 64.94 287 GLY A O 1
ATOM 2316 N N . VAL A 1 288 ? 40.723 -14.413 -69.526 1.00 58.44 288 VAL A N 1
ATOM 2317 C CA . VAL A 1 288 ? 40.241 -15.342 -70.549 1.00 58.44 288 VAL A CA 1
ATOM 2318 C C . VAL A 1 288 ? 39.077 -14.674 -71.272 1.00 58.44 288 VAL A C 1
ATOM 2320 O O . VAL A 1 288 ? 38.004 -14.467 -70.711 1.00 58.44 288 VAL A O 1
ATOM 2323 N N . GLY A 1 289 ? 39.312 -14.302 -72.529 1.00 57.62 289 GLY A N 1
ATOM 2324 C CA . GLY A 1 289 ? 38.409 -13.537 -73.394 1.00 57.62 289 GLY A CA 1
ATOM 2325 C C . GLY A 1 289 ? 37.135 -14.249 -73.870 1.00 57.62 289 GLY A C 1
ATOM 2326 O O . GLY A 1 289 ? 36.597 -13.847 -74.896 1.00 57.62 289 GLY A O 1
ATOM 2327 N N . ASP A 1 290 ? 36.621 -15.247 -73.147 1.00 59.19 290 ASP A N 1
ATOM 2328 C CA . ASP A 1 290 ? 35.402 -15.975 -73.522 1.00 59.19 290 ASP A CA 1
ATOM 2329 C C . ASP A 1 290 ? 34.220 -15.598 -72.614 1.00 59.19 290 ASP A C 1
ATOM 2331 O O . ASP A 1 290 ? 33.875 -16.248 -71.628 1.00 59.19 290 ASP A O 1
ATOM 2335 N N . THR A 1 291 ? 33.551 -14.512 -72.993 1.00 58.38 291 THR A N 1
ATOM 2336 C CA . THR A 1 291 ? 32.454 -13.821 -72.287 1.00 58.38 291 THR A CA 1
ATOM 2337 C C . THR A 1 291 ? 31.130 -14.594 -72.162 1.00 58.38 291 THR A C 1
ATOM 2339 O O . THR A 1 291 ? 30.143 -14.038 -71.683 1.00 58.38 291 THR A O 1
ATOM 2342 N N . LYS A 1 292 ? 31.055 -15.871 -72.557 1.00 59.19 292 LYS A N 1
ATOM 2343 C CA . LYS A 1 292 ? 29.772 -16.600 -72.648 1.00 59.19 292 LYS A CA 1
ATOM 2344 C C . LYS A 1 292 ? 29.342 -17.365 -71.389 1.00 59.19 292 LYS A C 1
ATOM 2346 O O . LYS A 1 292 ? 28.184 -17.761 -71.316 1.00 59.19 292 LYS A O 1
ATOM 2351 N N . ILE A 1 293 ? 30.205 -17.550 -70.387 1.00 55.94 293 ILE A N 1
ATOM 2352 C CA . ILE A 1 293 ? 29.901 -18.447 -69.247 1.00 55.94 293 ILE A CA 1
ATOM 2353 C C . ILE A 1 293 ? 29.268 -17.716 -68.044 1.00 55.94 293 ILE A C 1
ATOM 2355 O O . ILE A 1 293 ? 28.517 -18.315 -67.278 1.00 55.94 293 ILE A O 1
ATOM 2359 N N . ILE A 1 294 ? 29.467 -16.403 -67.8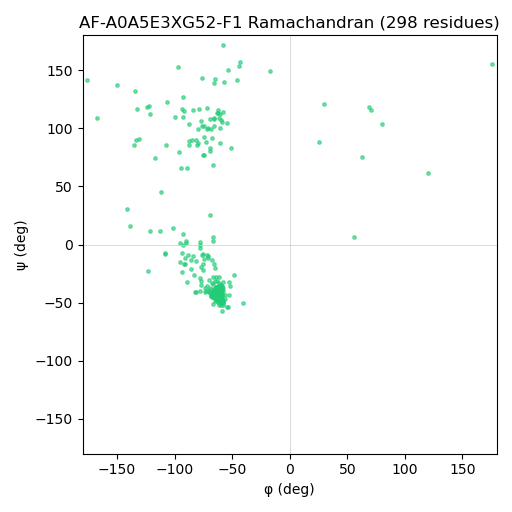95 1.00 55.25 294 ILE A N 1
ATOM 2360 C CA . ILE A 1 294 ? 29.049 -15.683 -66.673 1.00 55.25 294 ILE A CA 1
ATOM 2361 C C . ILE A 1 294 ? 27.522 -15.455 -66.600 1.00 55.25 294 ILE A C 1
ATOM 2363 O O . ILE A 1 294 ? 26.975 -15.257 -65.518 1.00 55.25 294 ILE A O 1
ATOM 2367 N N . SER A 1 295 ? 26.788 -15.579 -67.713 1.00 54.38 295 SER A N 1
ATOM 2368 C CA . SER A 1 295 ? 25.339 -15.320 -67.727 1.00 54.38 295 SER A CA 1
ATOM 2369 C C . SER A 1 295 ? 24.483 -16.368 -66.994 1.00 54.38 295 SER A C 1
ATOM 2371 O O . SER A 1 295 ? 23.296 -16.122 -66.800 1.00 54.38 295 SER A O 1
ATOM 2373 N N . CYS A 1 296 ? 25.034 -17.518 -66.584 1.00 55.31 296 CYS A N 1
ATOM 2374 C CA . CYS A 1 296 ? 24.230 -18.597 -65.988 1.00 55.31 296 CYS A CA 1
ATOM 2375 C C . CYS A 1 296 ? 24.118 -18.546 -64.454 1.00 55.31 296 CYS A C 1
ATOM 2377 O O . CYS A 1 296 ? 23.235 -19.192 -63.905 1.00 55.31 296 CYS A O 1
ATOM 2379 N N . ILE A 1 297 ? 24.973 -17.795 -63.750 1.00 55.19 297 ILE A N 1
ATOM 2380 C CA . ILE A 1 297 ? 25.035 -17.846 -62.272 1.00 55.19 297 ILE A CA 1
ATOM 2381 C C . ILE A 1 297 ? 24.183 -16.747 -61.605 1.00 55.19 297 ILE A C 1
ATOM 2383 O O . ILE A 1 297 ? 23.870 -16.839 -60.427 1.00 55.19 297 ILE A O 1
ATOM 2387 N N . VAL A 1 298 ? 23.747 -15.723 -62.345 1.00 51.12 298 VAL A N 1
ATOM 2388 C CA . VAL A 1 298 ? 23.078 -14.538 -61.763 1.00 51.12 298 VAL A CA 1
ATOM 2389 C C . VAL A 1 298 ? 21.537 -14.654 -61.724 1.00 51.12 298 VAL A C 1
ATOM 2391 O O . VAL A 1 298 ? 20.871 -13.746 -61.240 1.00 51.12 298 VAL A O 1
ATOM 2394 N N . LEU A 1 299 ? 20.942 -15.757 -62.197 1.00 49.28 299 LEU A N 1
ATOM 2395 C CA . LEU A 1 299 ? 19.475 -15.920 -62.292 1.00 49.28 299 LEU A CA 1
ATOM 2396 C C . LEU A 1 299 ? 18.884 -17.120 -61.520 1.00 49.28 299 LEU A C 1
ATOM 2398 O O . LEU A 1 299 ? 17.715 -17.439 -61.732 1.00 49.28 299 LEU A O 1
ATOM 2402 N N . GLY A 1 300 ? 19.648 -17.775 -60.641 1.00 49.09 300 GLY A N 1
ATOM 2403 C CA . GLY A 1 300 ? 19.146 -18.816 -59.727 1.00 49.09 300 GLY A CA 1
ATOM 2404 C C . GLY A 1 300 ? 19.152 -18.337 -58.287 1.00 49.09 300 GLY A C 1
ATOM 2405 O O . GLY A 1 300 ? 18.155 -18.604 -57.582 1.00 49.09 300 GLY A O 1
#

Foldseek 3Di:
DPPPPPPDPDDDPDPPPDPVVVPPVPPPDDPDPPPDPPDDDDDDDDDDDDDDDDDDDDDDDDDDDPPPDDDDDPDDDDPPPPPPDDPPPPPVVVVVVLVVLLVVLLVLLVVQLVVCPVQVLSNLLSVLLNLVLVLCVVVDPPSVLNVLSSVLSVVLSVLVCVLCVPDPVVPDDDDPLLSVLSNQLSVLSVVLSVLSVVLVVVPPDPVCVVVSVVVVVVSSVVSSVSNVVSSVSSSVSSVVVVVVVVVVVVVVVVVVVVVVVVVVVVVVVVVVVCVVVVVVVVVVPPPDPDPPPPVPPPPD

Sequence (300 aa):
MHEDCARAKANVHYTLSSPRAAFFTRLNTTPFLRRRDPGPFSSLRGDRHPLEASERLSHGFHARNWTGRIPGFKGRPNTVRCIAGKAHGRTIDKAIAHTITREFVILSLESLKETSPAFPPLQGAIGGLLKLVNTYEMMTQNVPYRQRLYERIDKIQDDLIFAWKDFDIRTCSLSDLQVRALESFEISIQHILDDANAILNSGMNPLRRFILAREHRSQLSDLVLRLANADDDFRRLIELDTNARITKMQLTSSEESAIIHRKLHDIQTLHARLFIFIPILFARDSGVGDTKIISCIVLG

Nearest PDB structures (foldseek):
  6h7w-assembly1_M  TM=3.660E-01  e=6.162E-01  Thermochaetoides thermophila DSM 1495
  8to0-assembly1_z3  TM=2.817E-01  e=8.954E-01  Mus musculus
  1i4d-assembly1_A  TM=3.134E-01  e=1.372E+00  Homo sapiens
  7n6g-assembly1_3W  TM=3.334E-01  e=3.587E+00  Chlamydomonas reinhardtii
  4nqi-assembly1_A  TM=2.318E-01  e=4.684E+00  Dictyostelium discoideum

Radius of gyration: 35.78 Å; Cα contacts (8 Å, |Δi|>4): 92; chains: 1; bounding box: 99×58×107 Å

Secondary structure (DSSP, 8-state):
---TTSS-----------GGGGGTTT-------------------------------------------------------------TTHHHHHHHHHHHHHHHHHHHHHHHHHH-TT-HHHHHHHHHHHHHHHHHHHH---HHHHHHHHHHHHHHHHHHHHHHTT--TTT-PPPHHHHHHHHHHHHHHHHHHHHHHHHHHHTT-GGGHHHHHHHHHHHHHHHHHHHHHHHHHHHHHHHHHHHHHHHHHHHHHHHHHHHHHHHHHHHHHHHHHHHHHHHHHHHHHS----TTSGGGSTT-

Solvent-accessible surface area (backbone atoms only — not comparable to full-atom values): 18944 Å² total; per-residue (Å²): 145,84,74,84,84,72,84,77,80,76,84,77,88,77,84,81,86,56,88,70,70,67,69,69,79,71,69,84,71,72,88,76,82,75,80,73,79,79,70,86,79,78,80,90,74,82,90,82,88,88,82,83,87,82,83,87,80,94,76,81,87,79,79,80,79,86,74,85,79,82,86,87,80,94,71,79,94,70,86,76,76,74,77,88,73,79,78,73,72,67,58,61,59,52,56,54,51,50,54,53,54,50,53,50,51,51,52,50,43,51,53,49,39,70,72,23,80,90,36,64,48,58,28,49,30,40,50,41,51,55,50,44,54,56,53,48,61,75,73,47,89,51,62,73,58,54,50,53,47,50,57,51,50,50,51,49,50,53,52,52,50,60,77,46,69,82,60,44,82,89,82,48,78,81,51,71,64,51,53,51,30,36,43,55,37,26,53,49,43,48,53,48,46,51,55,48,51,51,57,60,66,67,60,78,48,77,86,49,52,72,68,43,57,59,54,49,51,55,52,52,54,48,49,53,49,51,53,49,51,39,50,53,53,33,51,50,46,48,53,50,51,53,52,51,50,52,53,51,52,52,51,53,50,51,52,52,49,52,52,50,51,51,54,52,50,52,51,51,53,50,50,54,49,49,64,61,48,50,60,56,55,56,64,66,70,61,79,66,92,68,86,78,70,70,76,70,74,81,82,120

pLDDT: mean 74.15, std 22.8, range [33.19, 97.75]